Protein AF-A0A6P8WRT2-F1 (afdb_monomer)

Nearest PDB structures (foldseek):
  2ret-assembly1_C  TM=2.874E-01  e=1.343E+00  Vibrio vulnificus
  7b0y-assembly1_b  TM=2.020E-01  e=3.725E+00  Homo sapiens
  6ywy-assembly1_33  TM=1.943E-01  e=2.887E+00  Neurospora crassa
  7wah-assembly1_A  TM=2.997E-01  e=4.232E+00  Desulfonema ishimotonii

Structure (mmCIF, N/CA/C/O backbone):
data_AF-A0A6P8WRT2-F1
#
_entry.id   AF-A0A6P8WRT2-F1
#
loop_
_atom_site.group_PDB
_atom_site.id
_atom_site.type_symbol
_atom_site.label_atom_id
_atom_site.label_alt_id
_atom_site.label_comp_id
_atom_site.label_asym_id
_atom_site.label_entity_id
_atom_site.label_seq_id
_atom_site.pdbx_PDB_ins_code
_atom_site.Cartn_x
_atom_site.Cartn_y
_atom_site.Cartn_z
_atom_site.occupancy
_atom_site.B_iso_or_equiv
_atom_site.auth_seq_id
_atom_site.auth_comp_id
_atom_site.auth_asym_id
_atom_site.auth_atom_id
_atom_site.pdbx_PDB_model_num
ATOM 1 N N . MET A 1 1 ? 38.119 47.324 -75.111 1.00 36.06 1 MET A N 1
ATOM 2 C CA . MET A 1 1 ? 38.612 45.936 -75.145 1.00 36.06 1 MET A CA 1
ATOM 3 C C . MET A 1 1 ? 38.510 45.395 -73.741 1.00 36.06 1 MET A C 1
ATOM 5 O O . MET A 1 1 ? 39.110 45.952 -72.832 1.00 36.06 1 MET A O 1
ATOM 9 N N . ASP A 1 2 ? 37.642 44.405 -73.616 1.00 37.16 2 ASP A N 1
ATOM 10 C CA . ASP A 1 2 ? 37.117 43.818 -72.392 1.00 37.16 2 ASP A CA 1
ATOM 11 C C . ASP A 1 2 ? 38.132 42.995 -71.602 1.00 37.16 2 ASP A C 1
ATOM 13 O O . ASP A 1 2 ? 39.086 42.469 -72.183 1.00 37.16 2 ASP A O 1
ATOM 17 N N . LYS A 1 3 ? 37.817 42.840 -70.306 1.00 33.72 3 LYS A N 1
ATOM 18 C CA . LYS A 1 3 ? 38.041 41.701 -69.382 1.00 33.72 3 LYS A CA 1
ATOM 19 C C . LYS A 1 3 ? 38.304 42.266 -67.979 1.00 33.72 3 LYS A C 1
ATOM 21 O O . LYS A 1 3 ? 39.087 43.190 -67.839 1.00 33.72 3 LYS A O 1
ATOM 26 N N . LEU A 1 4 ? 37.736 41.779 -66.885 1.00 35.16 4 LEU A N 1
ATOM 27 C CA . LEU A 1 4 ? 36.897 40.620 -66.617 1.00 35.16 4 LEU A CA 1
ATOM 28 C C . LEU A 1 4 ? 36.212 40.944 -65.279 1.00 35.16 4 LEU A C 1
ATOM 30 O O . LEU A 1 4 ? 36.883 41.325 -64.320 1.00 35.16 4 LEU A O 1
ATOM 34 N N . THR A 1 5 ? 34.893 40.833 -65.223 1.00 40.50 5 THR A N 1
ATOM 35 C CA . THR A 1 5 ? 34.129 40.777 -63.979 1.00 40.50 5 THR A CA 1
ATOM 36 C C . THR A 1 5 ? 34.440 39.457 -63.281 1.00 40.50 5 THR A C 1
ATOM 38 O O . THR A 1 5 ? 34.250 38.393 -63.867 1.00 40.50 5 THR A O 1
ATOM 41 N N . THR A 1 6 ? 34.866 39.524 -62.023 1.00 37.62 6 THR A N 1
ATOM 42 C CA . THR A 1 6 ? 34.779 38.389 -61.103 1.00 37.62 6 THR A CA 1
ATOM 43 C C . THR A 1 6 ? 33.997 38.863 -59.889 1.00 37.62 6 THR A C 1
ATOM 45 O O . THR A 1 6 ? 34.521 39.551 -59.018 1.00 37.62 6 THR A O 1
ATOM 48 N N . GLU A 1 7 ? 32.706 38.545 -59.900 1.00 39.41 7 GLU A N 1
ATOM 49 C CA . GLU A 1 7 ? 31.829 38.610 -58.740 1.00 39.41 7 GLU A CA 1
ATOM 50 C C . GLU A 1 7 ? 32.291 37.554 -57.734 1.00 39.41 7 GLU A C 1
ATOM 52 O O . GLU A 1 7 ? 32.137 36.354 -57.966 1.00 39.41 7 GLU A O 1
ATOM 57 N N . ASP A 1 8 ? 32.858 37.991 -56.614 1.00 38.28 8 ASP A N 1
ATOM 58 C CA . ASP A 1 8 ? 33.021 37.131 -55.448 1.00 38.28 8 ASP A CA 1
ATOM 59 C C . ASP A 1 8 ? 31.712 37.172 -54.650 1.00 38.28 8 ASP A C 1
ATOM 61 O O . ASP A 1 8 ? 31.523 37.964 -53.723 1.00 38.28 8 ASP A O 1
ATOM 65 N N . ASN A 1 9 ? 30.745 36.363 -55.089 1.00 37.81 9 ASN A N 1
ATOM 66 C CA . ASN A 1 9 ? 29.505 36.124 -54.362 1.00 37.81 9 ASN A CA 1
ATOM 67 C C . ASN A 1 9 ? 29.824 35.310 -53.104 1.00 37.81 9 ASN A C 1
ATOM 69 O O . ASN A 1 9 ? 29.602 34.101 -53.040 1.00 37.81 9 ASN A O 1
ATOM 73 N N . THR A 1 10 ? 30.307 35.995 -52.067 1.00 36.53 10 THR A N 1
ATOM 74 C CA . THR A 1 10 ? 30.283 35.475 -50.701 1.00 36.53 10 THR A CA 1
ATOM 75 C C . THR A 1 10 ? 28.821 35.396 -50.262 1.00 36.53 10 THR A C 1
ATOM 77 O O . THR A 1 10 ? 28.264 36.312 -49.656 1.00 36.53 10 THR A O 1
ATOM 80 N N . THR A 1 11 ? 28.160 34.288 -50.590 1.00 38.31 11 THR A N 1
ATOM 81 C CA . THR A 1 11 ? 26.862 33.926 -50.027 1.00 38.31 11 THR A CA 1
ATOM 82 C C . THR A 1 11 ? 27.049 33.614 -48.549 1.00 38.31 11 THR A C 1
ATOM 84 O O . THR A 1 11 ? 27.242 32.464 -48.152 1.00 38.31 11 THR A O 1
ATOM 87 N N . VAL A 1 12 ? 26.976 34.647 -47.711 1.00 41.09 12 VAL A N 1
ATOM 88 C CA . VAL A 1 12 ? 26.692 34.485 -46.286 1.00 41.09 12 VAL A CA 1
ATOM 89 C C . VAL A 1 12 ? 25.264 33.957 -46.205 1.00 41.09 12 VAL A C 1
ATOM 91 O O . VAL A 1 12 ? 24.295 34.715 -46.253 1.00 41.09 12 VAL A O 1
ATOM 94 N N . SER A 1 13 ? 25.131 32.632 -46.164 1.00 42.53 13 SER A N 1
ATOM 95 C CA . SER A 1 13 ? 23.865 31.966 -45.885 1.00 42.53 13 SER A CA 1
ATOM 96 C C . SER A 1 13 ? 23.386 32.451 -44.520 1.00 42.53 13 SER A C 1
ATOM 98 O O . SER A 1 13 ? 23.907 32.049 -43.479 1.00 42.53 13 SER A O 1
ATOM 100 N N . LYS A 1 14 ? 22.440 33.397 -44.526 1.00 42.88 14 LYS A N 1
ATOM 101 C CA . LYS A 1 14 ? 21.737 33.840 -43.326 1.00 42.88 14 LYS A CA 1
ATOM 102 C C . LYS A 1 14 ? 21.025 32.618 -42.766 1.00 42.88 14 LYS A C 1
ATOM 104 O O . LYS A 1 14 ? 19.997 32.200 -43.295 1.00 42.88 14 LYS A O 1
ATOM 109 N N . ILE A 1 15 ? 21.586 32.043 -41.707 1.00 51.09 15 ILE A N 1
ATOM 110 C CA . ILE A 1 15 ? 20.928 31.007 -40.920 1.00 51.09 15 ILE A CA 1
ATOM 111 C C . ILE A 1 15 ? 19.644 31.637 -40.381 1.00 51.09 15 ILE A C 1
ATOM 113 O O . ILE A 1 15 ? 19.662 32.463 -39.469 1.00 51.09 15 ILE A O 1
ATOM 117 N N . LYS A 1 16 ? 18.523 31.286 -41.009 1.00 42.78 16 LYS A N 1
ATOM 118 C CA . LYS A 1 16 ? 17.186 31.673 -40.582 1.00 42.78 16 LYS A CA 1
ATOM 119 C C . LYS A 1 16 ? 16.836 30.782 -39.395 1.00 42.78 16 LYS A C 1
ATOM 121 O O . LYS A 1 16 ? 16.270 29.705 -39.556 1.00 42.78 16 LYS A O 1
ATOM 126 N N . VAL A 1 17 ? 17.275 31.189 -38.209 1.00 49.53 17 VAL A N 1
ATOM 127 C CA . VAL A 1 17 ? 16.868 30.549 -36.959 1.00 49.53 17 VAL A CA 1
ATOM 128 C C . VAL A 1 17 ? 15.381 30.857 -36.786 1.00 49.53 17 VAL A C 1
ATOM 130 O O . VAL A 1 17 ? 14.997 32.022 -36.706 1.00 49.53 17 VAL A O 1
ATOM 133 N N . LEU A 1 18 ? 14.536 29.826 -36.810 1.00 43.81 18 LEU A N 1
ATOM 134 C CA . LEU A 1 18 ? 13.115 29.937 -36.485 1.00 43.81 18 LEU A CA 1
ATOM 135 C C . LEU A 1 18 ? 12.994 30.238 -34.987 1.00 43.81 18 LEU A C 1
ATOM 137 O O . LEU A 1 18 ? 12.915 29.329 -34.165 1.00 43.81 18 LEU A O 1
ATOM 141 N N . ALA A 1 19 ? 13.033 31.518 -34.629 1.00 51.75 19 ALA A N 1
ATOM 142 C CA . ALA A 1 19 ? 12.519 31.971 -33.349 1.00 51.75 19 ALA A CA 1
ATOM 143 C C . ALA A 1 19 ? 10.988 31.886 -33.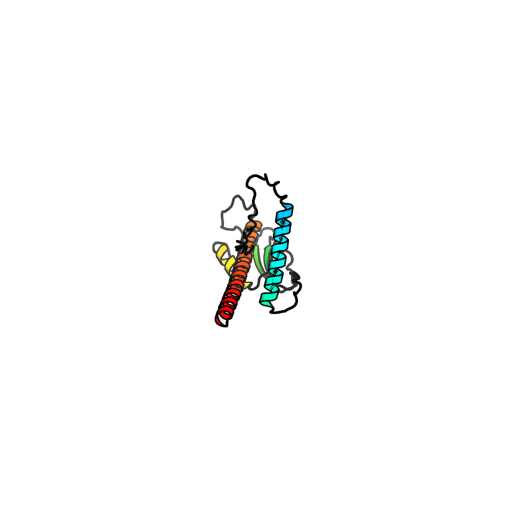426 1.00 51.75 19 ALA A C 1
ATOM 145 O O . ALA A 1 19 ? 10.370 32.587 -34.224 1.00 51.75 19 ALA A O 1
ATOM 146 N N . ILE A 1 20 ? 10.391 30.972 -32.662 1.00 46.19 20 ILE A N 1
ATOM 147 C CA . ILE A 1 20 ? 8.939 30.899 -32.482 1.00 46.19 20 ILE A CA 1
ATOM 148 C C . ILE A 1 20 ? 8.612 31.672 -31.207 1.00 46.19 20 ILE A C 1
ATOM 150 O O . ILE A 1 20 ? 9.063 31.286 -30.128 1.00 46.19 20 ILE A O 1
ATOM 154 N N . GLY A 1 21 ? 7.843 32.748 -31.357 1.00 39.41 21 GLY A N 1
ATOM 155 C CA . GLY A 1 21 ? 7.276 33.535 -30.265 1.00 39.41 21 GLY A CA 1
ATOM 156 C C . GLY A 1 21 ? 7.245 35.021 -30.605 1.00 39.41 21 GLY A C 1
ATOM 157 O O . GLY A 1 21 ? 8.203 35.727 -30.299 1.00 39.41 21 GLY A O 1
ATOM 158 N N . ASP A 1 22 ? 6.163 35.480 -31.237 1.00 44.53 22 ASP A N 1
ATOM 159 C CA . ASP A 1 22 ? 5.818 36.907 -31.235 1.00 44.53 22 ASP A CA 1
ATOM 160 C C . ASP A 1 22 ? 5.359 37.301 -29.814 1.00 44.53 22 ASP A C 1
ATOM 162 O O . ASP A 1 22 ? 4.679 36.494 -29.172 1.00 44.53 22 ASP A O 1
ATOM 166 N N . PRO A 1 23 ? 5.716 38.485 -29.274 1.00 50.06 23 PRO A N 1
ATOM 167 C CA . PRO A 1 23 ? 5.452 38.804 -27.869 1.00 50.06 23 PRO A CA 1
ATOM 168 C C . PRO A 1 23 ? 4.016 39.220 -27.529 1.00 50.06 23 PRO A C 1
ATOM 170 O O . PRO A 1 23 ? 3.757 39.436 -26.353 1.00 50.06 23 PRO A O 1
ATOM 173 N N . ASP A 1 24 ? 3.101 39.338 -28.495 1.00 50.44 24 ASP A N 1
ATOM 174 C CA . ASP A 1 24 ? 1.795 39.979 -28.269 1.00 50.44 24 ASP A CA 1
ATOM 175 C C . ASP A 1 24 ? 0.621 39.236 -28.933 1.00 50.44 24 ASP A C 1
ATOM 177 O O . ASP A 1 24 ? -0.281 39.844 -29.510 1.00 50.44 24 ASP A O 1
ATOM 181 N N . GLU A 1 25 ? 0.596 37.906 -28.839 1.00 46.84 25 GLU A N 1
ATOM 182 C CA . GLU A 1 25 ? -0.658 37.168 -29.011 1.00 46.84 25 GLU A CA 1
ATOM 183 C C . GLU A 1 25 ? -1.210 36.801 -27.632 1.00 46.84 25 GLU A C 1
ATOM 185 O O . GLU A 1 25 ? -0.651 35.959 -26.925 1.00 46.84 25 GLU A O 1
ATOM 190 N N . ASP A 1 26 ? -2.322 37.437 -27.251 1.00 56.00 26 ASP A N 1
ATOM 191 C CA . ASP A 1 26 ? -3.204 36.951 -26.190 1.00 56.00 26 ASP A CA 1
ATOM 192 C C . ASP A 1 26 ? -3.640 35.527 -26.558 1.00 56.00 26 ASP A C 1
ATOM 194 O O . ASP A 1 26 ? -4.621 35.310 -27.276 1.00 56.00 26 ASP A O 1
ATOM 198 N N . LEU A 1 27 ? -2.866 34.540 -26.100 1.00 50.53 27 LEU A N 1
ATOM 199 C CA . LEU A 1 27 ? -3.163 33.136 -26.325 1.00 50.53 27 LEU A CA 1
ATOM 200 C C . LEU A 1 27 ? -4.558 32.860 -25.748 1.00 50.53 27 LEU A C 1
ATOM 202 O O . LEU A 1 27 ? -4.775 33.085 -24.548 1.00 50.53 27 LEU A O 1
ATOM 206 N N . PRO A 1 28 ? -5.516 32.360 -26.551 1.00 53.62 28 PRO A N 1
ATOM 207 C CA . PRO A 1 28 ? -6.776 31.904 -25.997 1.00 53.62 28 PRO A CA 1
ATOM 208 C C . PRO A 1 28 ? -6.437 30.845 -24.951 1.00 53.62 28 PRO A C 1
ATOM 210 O O . PRO A 1 28 ? -5.706 29.902 -25.253 1.00 53.62 28 PRO A O 1
ATOM 213 N N . LYS A 1 29 ? -6.914 31.035 -23.710 1.00 59.84 29 LYS A N 1
ATOM 214 C CA . LYS A 1 29 ? -6.736 30.065 -22.620 1.00 59.84 29 LYS A CA 1
ATOM 215 C C . LYS A 1 29 ? -7.021 28.678 -23.181 1.00 59.84 29 LYS A C 1
ATOM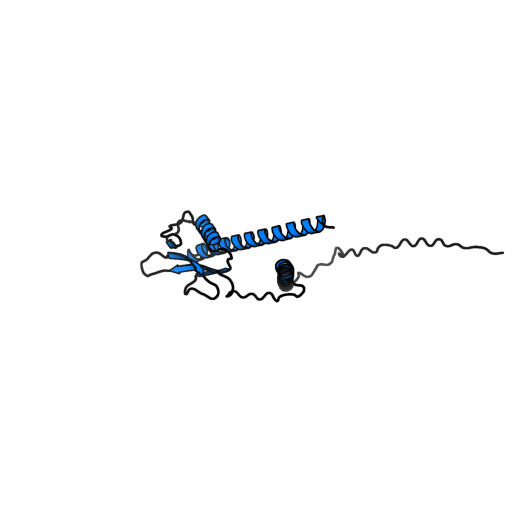 217 O O . LYS A 1 29 ? -8.166 28.403 -23.544 1.00 59.84 29 LYS A O 1
ATOM 222 N N . GLU A 1 30 ? -5.982 27.849 -23.284 1.00 55.75 30 GLU A N 1
ATOM 223 C CA . GLU A 1 30 ? -6.139 26.478 -23.750 1.00 55.75 30 GLU A CA 1
ATOM 224 C C . GLU A 1 30 ? -7.268 25.836 -22.937 1.00 55.75 30 GLU A C 1
ATOM 226 O O . GLU A 1 30 ? -7.236 25.902 -21.700 1.00 55.75 30 GLU A O 1
ATOM 231 N N . PRO A 1 31 ? -8.292 25.264 -23.592 1.00 54.62 31 PRO A N 1
ATOM 232 C CA . PRO A 1 31 ? -9.337 24.572 -22.865 1.00 54.62 31 PRO A CA 1
ATOM 233 C C . PRO A 1 31 ? -8.662 23.468 -22.055 1.00 54.62 31 PRO A C 1
ATOM 235 O O . PRO A 1 31 ? -7.839 22.733 -22.594 1.00 54.62 31 PRO A O 1
ATOM 238 N N . GLU A 1 32 ? -8.992 23.336 -20.768 1.00 58.03 32 GLU A N 1
ATOM 239 C CA . GLU A 1 32 ? -8.368 22.347 -19.873 1.00 58.03 32 GLU A CA 1
ATOM 240 C C . GLU A 1 32 ? -8.331 20.937 -20.495 1.00 58.03 32 GLU A C 1
ATOM 242 O O . GLU A 1 32 ? -7.395 20.168 -20.278 1.00 58.03 32 GLU A O 1
ATOM 247 N N . THR A 1 33 ? -9.301 20.635 -21.360 1.00 57.91 33 THR A N 1
ATOM 248 C CA . THR A 1 33 ? -9.399 19.444 -22.204 1.00 57.91 33 THR A CA 1
ATOM 249 C C . THR A 1 33 ? -8.164 19.168 -23.081 1.00 57.91 33 THR A C 1
ATOM 251 O O . THR A 1 33 ? -7.789 18.003 -23.211 1.00 57.91 33 THR A O 1
ATOM 254 N N . SER A 1 34 ? -7.497 20.178 -23.662 1.00 61.72 34 SER A N 1
ATOM 255 C CA . SER A 1 34 ? -6.283 19.980 -24.484 1.00 61.72 34 SER A CA 1
ATOM 256 C C . SER A 1 34 ? -5.099 19.519 -23.633 1.00 61.72 34 SER A C 1
ATOM 258 O O . SER A 1 34 ? -4.360 18.611 -24.020 1.00 61.72 34 SER A O 1
ATOM 260 N N . LYS A 1 35 ? -4.980 20.064 -22.419 1.00 59.59 35 LYS A N 1
ATOM 261 C CA . LYS A 1 35 ? -3.937 19.713 -21.453 1.00 59.59 35 LYS A CA 1
ATOM 262 C C . LYS A 1 35 ? -4.085 18.279 -20.946 1.00 59.59 35 LYS A C 1
ATOM 264 O O . LYS A 1 35 ? -3.086 17.567 -20.843 1.00 59.59 35 LYS A O 1
ATOM 269 N N . TYR A 1 36 ? -5.314 17.832 -20.677 1.00 60.22 36 TYR A N 1
ATOM 270 C CA . TYR A 1 36 ? -5.587 16.441 -20.291 1.00 60.22 36 TYR A CA 1
ATOM 271 C C . TYR A 1 36 ? -5.232 15.452 -21.406 1.00 60.22 36 TYR A C 1
ATOM 273 O O . TYR A 1 36 ? -4.572 14.447 -21.144 1.00 60.22 36 TYR A O 1
ATOM 281 N N . LEU A 1 37 ? -5.613 15.748 -22.652 1.00 60.22 37 LEU A N 1
ATOM 282 C CA . LEU A 1 37 ? -5.283 14.903 -23.805 1.00 60.22 37 LEU A CA 1
ATOM 283 C C . LEU A 1 37 ? -3.769 14.828 -24.039 1.00 60.22 37 LEU A C 1
ATOM 285 O O . LEU A 1 37 ? -3.230 13.746 -24.263 1.00 60.22 37 LEU A O 1
ATOM 289 N N . TYR A 1 38 ? -3.064 15.952 -23.908 1.00 65.69 38 TYR A N 1
ATOM 290 C CA . TYR A 1 38 ? -1.605 15.990 -23.991 1.00 65.69 38 TYR A CA 1
ATOM 291 C C . TYR A 1 38 ? -0.937 15.133 -22.904 1.00 65.69 38 TYR A C 1
ATOM 293 O O . TYR A 1 38 ? -0.033 14.352 -23.197 1.00 65.69 38 TYR A O 1
ATOM 301 N N . GLN A 1 39 ? -1.405 15.223 -21.655 1.00 65.50 39 GLN A N 1
ATOM 302 C CA . GLN A 1 39 ? -0.885 14.411 -20.550 1.00 65.50 39 GLN A CA 1
ATOM 303 C C . GLN A 1 39 ? -1.122 12.911 -20.759 1.00 65.50 39 GLN A C 1
ATOM 305 O O . GLN A 1 39 ? -0.222 12.114 -20.485 1.00 65.50 39 GLN A O 1
ATOM 310 N N . GLN A 1 40 ? -2.295 12.521 -21.265 1.00 65.94 40 GLN A N 1
ATOM 311 C CA . GLN A 1 40 ? -2.595 11.123 -21.583 1.00 65.94 40 GLN A CA 1
ATOM 312 C C . GLN A 1 40 ? -1.697 10.590 -22.704 1.00 65.94 40 GLN A C 1
ATOM 314 O O . GLN A 1 40 ? -1.117 9.512 -22.560 1.00 65.94 40 GLN A O 1
ATOM 319 N N . ASN A 1 41 ? -1.511 11.364 -23.775 1.00 67.19 41 ASN A N 1
ATOM 320 C CA . ASN A 1 41 ? -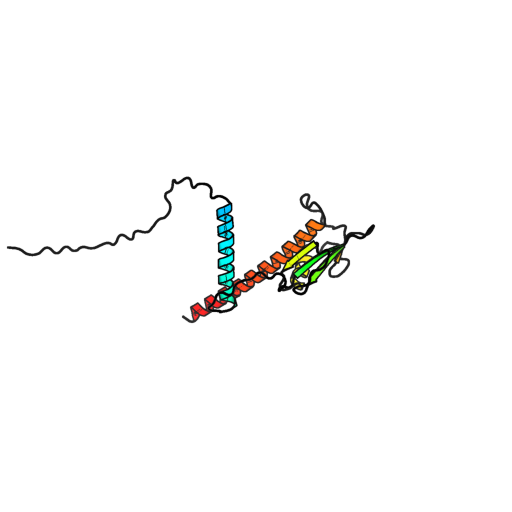0.627 10.991 -24.881 1.00 67.19 41 ASN A CA 1
ATOM 321 C C . ASN A 1 41 ? 0.828 10.844 -24.411 1.00 67.19 41 ASN A C 1
ATOM 323 O O . ASN A 1 41 ? 1.478 9.844 -24.710 1.00 67.19 41 ASN A O 1
ATOM 327 N N . LEU A 1 42 ? 1.311 11.775 -23.583 1.00 72.81 42 LEU A N 1
ATOM 328 C CA . LEU A 1 42 ? 2.658 11.721 -23.017 1.00 72.81 42 LEU A CA 1
ATOM 329 C C . LEU A 1 42 ? 2.858 10.489 -22.123 1.00 72.81 42 LEU A C 1
ATOM 331 O O . LEU A 1 42 ? 3.909 9.849 -22.177 1.00 72.81 42 LEU A O 1
ATOM 335 N N . GLN A 1 43 ? 1.854 10.114 -21.324 1.00 72.81 43 GLN A N 1
ATOM 336 C CA . GLN A 1 43 ? 1.907 8.886 -20.528 1.00 72.81 43 GLN A CA 1
ATOM 337 C C . GLN A 1 43 ? 1.921 7.624 -21.397 1.00 72.81 43 GLN A C 1
ATOM 339 O O . GLN A 1 43 ? 2.674 6.695 -21.099 1.00 72.81 43 GLN A O 1
ATOM 344 N N . ALA A 1 44 ? 1.119 7.577 -22.462 1.00 71.31 44 ALA A N 1
ATOM 345 C CA . ALA A 1 44 ? 1.077 6.444 -23.381 1.00 71.31 44 ALA A CA 1
ATOM 346 C C . ALA A 1 44 ? 2.418 6.258 -24.112 1.00 71.31 44 ALA A C 1
ATOM 348 O O . ALA A 1 44 ?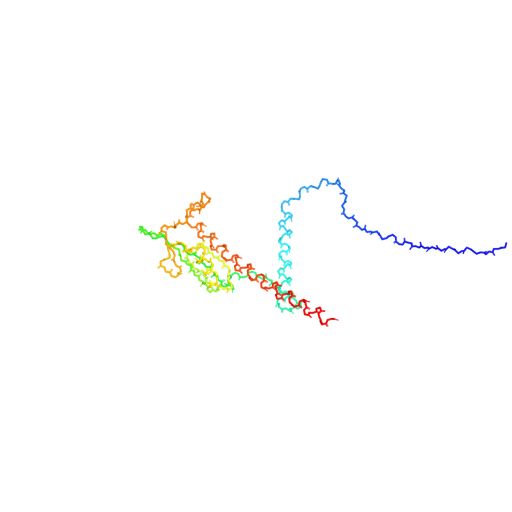 2.977 5.156 -24.112 1.00 71.31 44 ALA A O 1
ATOM 349 N N . ASP A 1 45 ? 2.983 7.343 -24.646 1.00 74.88 45 ASP A N 1
ATOM 350 C CA . ASP A 1 45 ? 4.287 7.335 -25.312 1.00 74.88 45 ASP A CA 1
ATOM 351 C C . ASP A 1 45 ? 5.408 6.942 -24.349 1.00 74.88 45 ASP A C 1
ATOM 353 O O . ASP A 1 45 ? 6.264 6.117 -24.684 1.00 74.88 45 ASP A O 1
ATOM 357 N N . PHE A 1 46 ? 5.371 7.460 -23.117 1.00 76.38 46 PHE A N 1
ATOM 358 C CA . PHE A 1 46 ? 6.318 7.083 -22.075 1.00 76.38 46 PHE A CA 1
ATOM 359 C C . PHE A 1 46 ? 6.245 5.589 -21.745 1.00 76.38 46 PHE A C 1
ATOM 361 O O . PHE A 1 46 ? 7.277 4.921 -21.701 1.00 76.38 46 PHE A O 1
ATOM 368 N N . ARG A 1 47 ? 5.044 5.034 -21.543 1.00 75.38 47 ARG A N 1
ATOM 369 C CA . ARG A 1 47 ? 4.852 3.603 -21.245 1.00 75.38 47 ARG A CA 1
ATOM 370 C C . ARG A 1 47 ? 5.354 2.720 -22.374 1.00 75.38 47 ARG A C 1
ATOM 372 O O . ARG A 1 47 ? 6.041 1.735 -22.118 1.00 75.38 47 ARG A O 1
ATOM 379 N N . LYS A 1 48 ? 5.060 3.096 -23.618 1.00 75.25 48 LYS A N 1
ATOM 380 C CA . LYS A 1 48 ? 5.545 2.397 -24.807 1.00 75.25 48 LYS A CA 1
ATOM 381 C C . LYS A 1 48 ? 7.072 2.429 -24.872 1.00 75.25 48 LYS A C 1
ATOM 383 O O . LYS A 1 48 ? 7.699 1.386 -25.047 1.00 75.25 48 LYS A O 1
ATOM 388 N N . HIS A 1 49 ? 7.676 3.600 -24.664 1.00 76.38 49 HIS A N 1
ATOM 389 C CA . HIS A 1 49 ? 9.129 3.757 -24.611 1.00 76.38 49 HIS A CA 1
ATOM 390 C C . HIS A 1 49 ? 9.764 2.914 -23.499 1.00 76.38 49 HIS A C 1
ATOM 392 O O . HIS A 1 49 ? 10.744 2.209 -23.732 1.00 76.38 49 HIS A O 1
ATOM 398 N N . LEU A 1 50 ? 9.172 2.927 -22.306 1.00 75.56 50 LEU A N 1
ATOM 399 C CA . LEU A 1 50 ? 9.626 2.125 -21.179 1.00 75.56 50 LEU A CA 1
ATOM 400 C C . LEU A 1 50 ? 9.522 0.622 -21.471 1.00 75.56 50 LEU A C 1
ATOM 402 O O . LEU A 1 50 ? 10.449 -0.119 -21.157 1.00 75.56 50 LEU A O 1
ATOM 406 N N . GLY A 1 51 ? 8.444 0.179 -22.122 1.00 76.38 51 GLY A N 1
ATOM 407 C CA . GLY A 1 51 ? 8.279 -1.204 -22.571 1.00 76.38 51 GLY A CA 1
ATOM 408 C C . GLY A 1 51 ? 9.406 -1.651 -23.504 1.00 76.38 51 GLY A C 1
ATOM 409 O O . GLY A 1 51 ? 10.002 -2.702 -23.278 1.00 76.38 51 GLY A O 1
ATOM 410 N N . TYR A 1 52 ? 9.771 -0.823 -24.490 1.00 74.75 52 TYR A N 1
ATOM 411 C CA . TYR A 1 52 ? 10.919 -1.096 -25.363 1.00 74.75 52 TYR A CA 1
ATOM 412 C C . TYR A 1 52 ? 12.230 -1.224 -24.585 1.00 74.75 52 TYR A C 1
ATOM 414 O O . TYR A 1 52 ? 13.013 -2.140 -24.838 1.00 74.75 52 TYR A O 1
ATOM 422 N N . LEU A 1 53 ? 12.469 -0.314 -23.636 1.00 73.56 53 LEU A N 1
ATOM 423 C CA . LEU A 1 53 ? 13.687 -0.317 -22.828 1.00 73.56 53 LEU A CA 1
ATOM 424 C C . LEU A 1 53 ? 13.792 -1.560 -21.939 1.00 73.56 53 LEU A C 1
ATOM 426 O O . LEU A 1 53 ? 14.872 -2.132 -21.826 1.00 73.56 53 LEU A O 1
ATOM 430 N N . LEU A 1 54 ? 12.691 -1.967 -21.306 1.00 73.00 54 LEU A N 1
ATOM 431 C CA . LEU A 1 54 ? 12.680 -3.083 -20.359 1.00 73.00 54 LEU A CA 1
ATOM 432 C C . LEU A 1 54 ? 12.735 -4.449 -21.047 1.00 73.00 54 LEU A C 1
ATOM 434 O O . LEU A 1 54 ? 13.344 -5.371 -20.513 1.00 73.00 54 LEU A O 1
ATOM 438 N N . LEU A 1 55 ? 12.095 -4.591 -22.209 1.00 76.69 55 LEU A N 1
ATOM 439 C CA . LEU A 1 55 ? 11.929 -5.886 -22.876 1.00 76.69 55 LEU A CA 1
ATOM 440 C C . LEU A 1 55 ? 12.948 -6.110 -24.001 1.00 76.69 55 LEU A C 1
ATOM 442 O O . LEU A 1 55 ? 13.089 -7.231 -24.483 1.00 76.69 55 LEU A O 1
ATOM 446 N N . GLY A 1 56 ? 13.662 -5.063 -24.433 1.00 70.31 56 GLY A N 1
ATOM 447 C CA . GLY A 1 56 ? 14.665 -5.147 -25.500 1.00 70.31 56 GLY A CA 1
ATOM 448 C C . GLY A 1 56 ? 14.086 -5.556 -26.860 1.00 70.31 56 GLY A C 1
ATOM 449 O O . GLY A 1 56 ? 14.830 -5.950 -27.760 1.00 70.31 56 GLY A O 1
ATOM 450 N N . THR A 1 57 ? 12.762 -5.499 -27.023 1.00 71.25 57 THR A N 1
ATOM 451 C CA . THR A 1 57 ? 12.074 -5.920 -28.243 1.00 71.25 57 THR A CA 1
ATOM 452 C C . THR A 1 57 ? 12.132 -4.832 -29.310 1.00 71.25 57 THR A C 1
ATOM 454 O O . THR A 1 57 ? 12.084 -3.640 -29.022 1.00 71.25 57 THR A O 1
ATOM 457 N N . ARG A 1 58 ? 12.209 -5.238 -30.584 1.00 67.88 58 ARG A N 1
ATOM 458 C CA . ARG A 1 58 ? 12.131 -4.304 -31.725 1.00 67.88 58 ARG A CA 1
ATOM 459 C C . ARG A 1 58 ? 10.697 -3.859 -32.022 1.00 67.88 58 ARG A C 1
ATOM 461 O O . ARG A 1 58 ? 10.491 -2.793 -32.593 1.00 67.88 58 ARG A O 1
ATOM 468 N N . SER A 1 59 ? 9.712 -4.669 -31.642 1.00 68.44 59 SER A N 1
ATOM 469 C CA . SER A 1 59 ? 8.287 -4.400 -31.830 1.00 68.44 59 SER A CA 1
ATOM 470 C C . SER A 1 59 ? 7.661 -3.836 -30.550 1.00 68.44 59 SER A C 1
ATOM 472 O O . SER A 1 59 ? 7.995 -4.315 -29.459 1.00 68.44 59 SER A O 1
ATOM 474 N N . PRO A 1 60 ? 6.768 -2.833 -30.662 1.00 61.72 60 PRO A N 1
ATOM 475 C CA . PRO A 1 60 ? 6.025 -2.343 -29.512 1.00 61.72 60 PRO A CA 1
ATOM 476 C C . PRO A 1 60 ? 5.174 -3.476 -28.966 1.00 61.72 60 PRO A C 1
ATOM 478 O O . PRO A 1 60 ? 4.388 -4.068 -29.702 1.00 61.72 60 PRO A O 1
ATOM 481 N N . ILE A 1 61 ? 5.345 -3.770 -27.685 1.00 67.00 61 ILE A N 1
ATOM 482 C CA . ILE A 1 61 ? 4.387 -4.594 -26.964 1.00 67.00 61 ILE A CA 1
ATOM 483 C C . ILE A 1 61 ? 3.264 -3.663 -26.541 1.00 67.00 61 ILE A C 1
ATOM 485 O O . ILE A 1 61 ? 3.508 -2.578 -26.006 1.00 67.00 61 ILE A O 1
ATOM 489 N N . GLU A 1 62 ? 2.039 -4.068 -26.842 1.00 71.06 62 GLU A N 1
ATOM 490 C CA . GLU A 1 62 ? 0.864 -3.382 -26.341 1.00 71.06 62 GLU A CA 1
ATOM 491 C C . GLU A 1 62 ? 0.870 -3.478 -24.813 1.00 71.06 62 GLU A C 1
ATOM 493 O O . GLU A 1 62 ? 0.834 -4.567 -24.237 1.00 71.06 62 GLU A O 1
ATOM 498 N N . VAL A 1 63 ? 0.997 -2.329 -24.148 1.00 69.31 63 VAL A N 1
ATOM 499 C CA . VAL A 1 63 ? 0.951 -2.258 -22.688 1.00 69.31 63 VAL A CA 1
ATOM 500 C C . VAL A 1 63 ? -0.516 -2.307 -22.285 1.00 69.31 63 VAL A C 1
ATOM 502 O O . VAL A 1 63 ? -1.180 -1.276 -22.204 1.00 69.31 63 VAL A O 1
ATOM 505 N N . VAL A 1 64 ? -1.025 -3.516 -22.067 1.00 73.00 64 VAL A N 1
ATOM 506 C CA . VAL A 1 64 ? -2.376 -3.729 -21.546 1.00 73.00 64 VAL A CA 1
ATOM 507 C C . VAL A 1 64 ? -2.334 -3.618 -20.025 1.00 73.00 64 VAL A C 1
ATOM 509 O O . VAL A 1 64 ? -1.617 -4.365 -19.356 1.00 73.00 64 VAL A O 1
ATOM 512 N N . GLU A 1 65 ? -3.099 -2.681 -19.465 1.00 72.06 65 GLU A N 1
ATOM 513 C CA . GLU A 1 65 ? -3.325 -2.630 -18.021 1.00 72.06 65 GLU A CA 1
ATOM 514 C C . GLU A 1 65 ? -4.245 -3.778 -17.602 1.00 72.06 65 GLU A C 1
ATOM 516 O O . GLU A 1 65 ? -5.468 -3.642 -17.593 1.00 72.06 65 GLU A O 1
ATOM 521 N N . ASP A 1 66 ? -3.658 -4.914 -17.230 1.00 80.00 66 ASP A N 1
ATOM 522 C CA . ASP A 1 66 ? -4.405 -5.987 -16.584 1.00 80.00 66 ASP A CA 1
ATOM 523 C C . ASP A 1 66 ? -4.159 -5.992 -15.074 1.00 80.00 66 ASP A C 1
ATOM 525 O O . ASP A 1 66 ? -3.249 -6.636 -14.542 1.00 80.00 66 ASP A O 1
ATOM 529 N N . TRP A 1 67 ? -5.035 -5.286 -14.365 1.00 73.62 67 TRP A N 1
ATOM 530 C CA . TRP A 1 67 ? -5.056 -5.204 -12.908 1.00 73.62 67 TRP A CA 1
ATOM 531 C C . TRP A 1 67 ? -5.248 -6.558 -12.205 1.00 73.62 67 TRP A C 1
ATOM 533 O O . TRP A 1 67 ? -4.964 -6.652 -11.007 1.00 73.62 67 TRP A O 1
ATOM 543 N N . ASN A 1 68 ? -5.692 -7.597 -12.921 1.00 79.44 68 ASN A N 1
ATOM 544 C CA . ASN A 1 68 ? -5.821 -8.959 -12.407 1.00 79.44 68 ASN A CA 1
ATOM 545 C C . ASN A 1 68 ? -4.529 -9.769 -12.532 1.00 79.44 68 ASN A C 1
ATOM 547 O O . ASN A 1 68 ? -4.442 -10.835 -11.934 1.00 79.44 68 ASN A O 1
ATOM 551 N N . THR A 1 69 ? -3.521 -9.293 -13.264 1.00 83.00 69 THR A N 1
ATOM 552 C CA . THR A 1 69 ? -2.217 -9.979 -13.387 1.00 83.00 69 THR A CA 1
ATOM 553 C C . THR A 1 69 ? -1.220 -9.565 -12.312 1.00 83.00 69 THR A C 1
ATOM 555 O O . THR A 1 69 ? -0.250 -10.278 -12.046 1.00 83.00 69 THR A O 1
ATOM 558 N N . VAL A 1 70 ? -1.487 -8.452 -11.633 1.00 84.62 70 VAL A N 1
ATOM 559 C CA . VAL A 1 70 ? -0.638 -7.927 -10.567 1.00 84.62 70 VAL A CA 1
ATOM 560 C C . VAL A 1 70 ? -1.154 -8.334 -9.195 1.00 84.62 70 VAL A C 1
ATOM 562 O O . VAL A 1 70 ? -2.351 -8.504 -8.963 1.00 84.62 70 VAL A O 1
ATOM 565 N N . ARG A 1 71 ? -0.222 -8.501 -8.258 1.00 89.62 71 ARG A N 1
ATOM 566 C CA . ARG A 1 71 ? -0.568 -8.673 -6.849 1.00 89.62 71 ARG A CA 1
ATOM 567 C C . ARG A 1 71 ? -1.032 -7.338 -6.273 1.00 89.62 71 ARG A C 1
ATOM 569 O O . ARG A 1 71 ? -0.619 -6.279 -6.754 1.00 89.62 71 ARG A O 1
ATOM 576 N N . ARG A 1 72 ? -1.876 -7.383 -5.244 1.00 91.69 72 ARG A N 1
ATOM 577 C CA . ARG A 1 72 ? -2.507 -6.176 -4.698 1.00 91.69 72 ARG A CA 1
ATOM 578 C C . ARG A 1 72 ? -2.333 -6.097 -3.193 1.00 91.69 72 ARG A C 1
ATOM 580 O O . ARG A 1 72 ? -2.401 -7.109 -2.500 1.00 91.69 72 A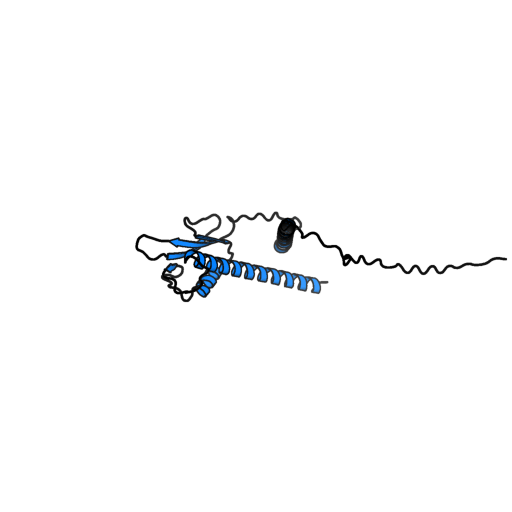RG A O 1
ATOM 587 N N . PHE A 1 73 ? -2.092 -4.892 -2.697 1.00 94.25 73 PHE A N 1
ATOM 588 C CA . PHE A 1 73 ? -2.193 -4.589 -1.277 1.00 94.25 73 PHE A CA 1
ATOM 589 C C . PHE A 1 73 ? -3.579 -4.028 -1.000 1.00 94.25 73 PHE A C 1
ATOM 591 O O . PHE A 1 73 ? -4.079 -3.191 -1.753 1.00 94.25 73 PHE A O 1
ATOM 598 N N . GLU A 1 74 ? -4.210 -4.518 0.055 1.00 94.31 74 GLU A N 1
ATOM 599 C CA . GLU A 1 74 ? -5.609 -4.262 0.351 1.00 94.31 74 GLU A CA 1
ATOM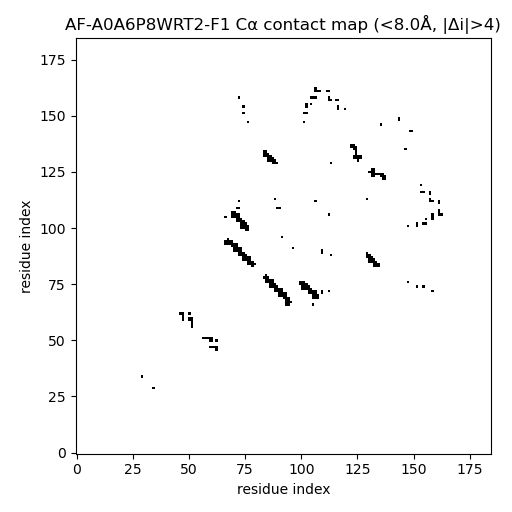 600 C C . GLU A 1 74 ? -5.795 -3.932 1.828 1.00 94.31 74 GLU A C 1
ATOM 602 O O . GLU A 1 74 ? -5.133 -4.500 2.701 1.00 94.31 74 GLU A O 1
ATOM 607 N N . ALA A 1 75 ? -6.740 -3.034 2.103 1.00 95.69 75 ALA A N 1
ATOM 608 C CA . ALA A 1 75 ? -7.235 -2.792 3.448 1.00 95.69 75 ALA A CA 1
ATOM 609 C C . ALA A 1 75 ? -8.741 -3.041 3.505 1.00 95.69 75 ALA A C 1
ATOM 611 O O . ALA A 1 75 ? -9.501 -2.601 2.640 1.00 95.69 75 ALA A O 1
ATOM 612 N N . LYS A 1 76 ? -9.182 -3.738 4.549 1.00 94.81 76 LYS A N 1
ATOM 613 C CA . LYS A 1 76 ? -10.589 -4.030 4.834 1.00 94.81 76 LYS A CA 1
ATOM 614 C C . LYS A 1 76 ? -11.006 -3.349 6.122 1.00 94.81 76 LYS A C 1
ATOM 616 O O . LYS A 1 76 ? -10.269 -3.393 7.100 1.00 94.81 76 LYS A O 1
ATOM 621 N N . SER A 1 77 ? -12.207 -2.784 6.120 1.00 91.56 77 SER A N 1
ATOM 622 C CA . SER A 1 77 ? -12.842 -2.221 7.307 1.00 91.56 77 SER A CA 1
ATOM 623 C C . SER A 1 77 ? -13.932 -3.182 7.782 1.00 91.56 77 SER A C 1
ATOM 625 O O . SER A 1 77 ? -14.815 -3.555 7.008 1.00 91.56 77 SER A O 1
ATOM 627 N N . VAL A 1 78 ? -13.860 -3.621 9.037 1.00 90.38 78 VAL A N 1
ATOM 628 C CA . VAL A 1 78 ? -14.849 -4.509 9.665 1.00 90.38 78 VAL A CA 1
ATOM 629 C C . VAL A 1 78 ? -15.454 -3.789 10.860 1.00 90.38 78 VAL A C 1
ATOM 631 O O . VAL A 1 78 ? -14.743 -3.362 11.769 1.00 90.38 78 VAL A O 1
ATOM 634 N N . LYS A 1 79 ? -16.780 -3.648 10.861 1.00 87.56 79 LYS A N 1
ATOM 635 C CA . LYS A 1 79 ? -17.540 -3.100 11.985 1.00 87.56 79 LYS A CA 1
ATOM 636 C C . LYS A 1 79 ? -18.648 -4.082 12.341 1.00 87.56 79 LYS A C 1
ATOM 638 O O . LYS A 1 79 ? -19.625 -4.194 11.611 1.00 87.56 79 LYS A O 1
ATOM 643 N N . GLU A 1 80 ? -18.461 -4.791 13.446 1.00 87.00 80 GLU A N 1
ATOM 644 C CA . GLU A 1 80 ? -19.500 -5.622 14.052 1.00 87.00 80 GLU A CA 1
ATOM 645 C C . GLU A 1 80 ? -20.305 -4.801 15.063 1.00 87.00 80 GLU A C 1
ATOM 647 O O . GLU A 1 80 ? -19.791 -3.850 15.665 1.00 87.00 80 GLU A O 1
ATOM 652 N N . ASP A 1 81 ? -21.563 -5.178 15.275 1.00 84.56 81 ASP A N 1
ATOM 653 C CA . ASP A 1 81 ? -22.422 -4.505 16.242 1.00 84.56 81 ASP A CA 1
ATOM 654 C C . ASP A 1 81 ? -21.808 -4.534 17.643 1.00 84.56 81 ASP A C 1
ATOM 656 O O . ASP A 1 81 ? -21.359 -5.569 18.138 1.00 84.56 81 ASP A O 1
ATOM 660 N N . LYS A 1 82 ? -21.803 -3.366 18.297 1.00 84.62 82 LYS A N 1
ATOM 661 C CA . LYS A 1 82 ? -21.275 -3.152 19.657 1.00 84.62 82 LYS A CA 1
ATOM 662 C C . LYS A 1 82 ? -19.777 -3.458 19.835 1.00 84.62 82 LYS A C 1
ATOM 664 O O . LYS A 1 82 ? -19.304 -3.429 20.970 1.00 84.62 82 LYS A O 1
ATOM 669 N N . LYS A 1 83 ? -19.014 -3.691 18.760 1.00 88.75 83 LYS A N 1
ATOM 670 C CA . LYS A 1 83 ? -17.550 -3.816 18.807 1.00 88.75 83 LYS A CA 1
ATOM 671 C C . LYS A 1 83 ? -16.860 -2.610 18.164 1.00 88.75 83 LYS A C 1
ATOM 673 O O . LYS A 1 83 ? -17.417 -1.988 17.255 1.00 88.75 83 LYS A O 1
ATOM 678 N N . PRO A 1 84 ? -15.637 -2.267 18.603 1.00 88.44 84 PRO A N 1
ATOM 679 C CA . PRO A 1 84 ? -14.832 -1.274 17.910 1.00 88.44 84 PRO A CA 1
ATOM 680 C C . PRO A 1 84 ? -14.541 -1.715 16.472 1.00 88.44 84 PRO A C 1
ATOM 682 O O . PRO A 1 84 ? -14.340 -2.899 16.202 1.00 88.44 84 PRO A O 1
ATOM 685 N N . ARG A 1 85 ? -14.485 -0.755 15.547 1.00 90.88 85 ARG A N 1
ATOM 686 C CA . ARG A 1 85 ? -14.124 -1.018 14.152 1.00 90.88 85 ARG A CA 1
ATOM 687 C C . ARG A 1 85 ? -12.670 -1.484 14.071 1.00 90.88 85 ARG A C 1
ATOM 689 O O . ARG A 1 85 ? -11.802 -0.935 14.756 1.00 90.88 85 ARG A O 1
ATOM 696 N N . GLN A 1 86 ? -12.422 -2.459 13.209 1.00 93.50 86 GLN A N 1
ATOM 697 C CA . GLN A 1 86 ? -11.102 -3.009 12.925 1.00 93.50 86 GLN A CA 1
ATOM 698 C C . GLN A 1 86 ? -10.727 -2.767 11.466 1.00 93.50 86 GLN A C 1
ATOM 700 O O . GLN A 1 86 ? -11.578 -2.844 10.576 1.00 93.50 86 GLN A O 1
ATOM 705 N N . TYR A 1 87 ? -9.446 -2.504 11.232 1.00 94.75 87 TYR A N 1
ATOM 706 C CA . TYR A 1 87 ? -8.873 -2.396 9.896 1.00 94.75 87 TYR A CA 1
ATOM 707 C C . TYR A 1 87 ? -7.823 -3.473 9.711 1.00 94.75 87 TYR A C 1
ATOM 709 O O . TYR A 1 87 ? -6.863 -3.520 10.476 1.00 94.75 87 TYR A O 1
ATOM 717 N N . SER A 1 88 ? -8.005 -4.320 8.704 1.00 95.50 88 SER A N 1
ATOM 718 C CA . SER A 1 88 ? -7.083 -5.408 8.380 1.00 95.50 88 SER A CA 1
ATOM 719 C C . SER A 1 88 ? -6.355 -5.119 7.077 1.00 95.50 88 SER A C 1
ATOM 721 O O . SER A 1 88 ? -6.998 -4.776 6.084 1.00 95.50 88 SER A O 1
ATOM 723 N N . PHE A 1 89 ? -5.041 -5.318 7.071 1.00 95.88 89 PHE A N 1
ATOM 724 C CA . PHE A 1 89 ? -4.168 -5.131 5.915 1.00 95.88 89 PHE A CA 1
ATOM 725 C C . PHE A 1 89 ? -3.689 -6.478 5.384 1.00 95.88 89 PHE A C 1
ATOM 727 O O . PHE A 1 89 ? -3.326 -7.363 6.158 1.00 95.88 89 PHE A O 1
ATOM 734 N N . TYR A 1 90 ? -3.696 -6.667 4.072 1.00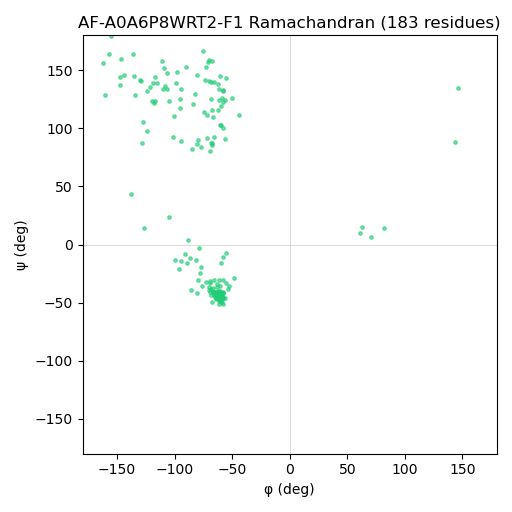 92.44 90 TYR A N 1
ATOM 735 C CA . TYR A 1 90 ? -3.302 -7.943 3.485 1.00 92.44 90 TYR A CA 1
ATOM 736 C C . TYR A 1 90 ? -2.842 -7.791 2.043 1.00 92.44 90 TYR A C 1
ATOM 738 O O . TYR A 1 90 ? -3.066 -6.784 1.374 1.00 92.44 90 TYR A O 1
ATOM 746 N N . PHE A 1 91 ? -2.169 -8.836 1.578 1.00 90.88 91 PHE A N 1
ATOM 747 C CA . PHE A 1 91 ? -1.628 -8.930 0.239 1.00 90.88 91 PHE A CA 1
ATOM 748 C C . PHE A 1 91 ? -2.299 -10.077 -0.509 1.00 90.88 91 PHE A C 1
ATOM 750 O O . PHE A 1 91 ? -2.287 -11.223 -0.050 1.00 90.88 91 PHE A O 1
ATOM 757 N N . THR A 1 92 ? -2.896 -9.777 -1.656 1.00 89.69 92 THR A N 1
ATOM 758 C CA . THR A 1 92 ? -3.663 -10.735 -2.448 1.00 89.69 92 THR A CA 1
ATOM 759 C C . THR A 1 92 ? -2.907 -11.164 -3.697 1.00 89.69 92 THR A C 1
ATOM 761 O O . THR A 1 92 ? -2.094 -10.442 -4.282 1.00 89.69 92 THR A O 1
ATOM 764 N N . LYS A 1 93 ? -3.152 -12.420 -4.085 1.00 87.19 93 LYS A N 1
ATOM 765 C CA . LYS A 1 93 ? -2.639 -12.977 -5.337 1.00 87.19 93 LYS A CA 1
ATOM 766 C C . LYS A 1 93 ? -3.370 -12.335 -6.525 1.00 87.19 93 LYS A C 1
ATOM 768 O O . LYS A 1 93 ? -4.512 -11.911 -6.353 1.00 87.19 93 LYS A O 1
ATOM 773 N N . PRO A 1 94 ? -2.758 -12.334 -7.720 1.00 87.25 94 PRO A N 1
ATOM 774 C CA . PRO A 1 94 ? -3.405 -11.818 -8.917 1.00 87.25 94 PRO A CA 1
ATOM 775 C C . PRO A 1 94 ? -4.746 -12.521 -9.165 1.00 87.25 94 PRO A C 1
ATOM 777 O O . PRO A 1 94 ? -4.891 -13.712 -8.866 1.00 87.25 94 PRO A O 1
ATOM 780 N N . GLY A 1 95 ? -5.734 -11.768 -9.645 1.00 82.25 95 GLY A N 1
ATOM 781 C CA . GLY A 1 95 ? -7.077 -12.258 -9.959 1.00 82.25 95 GLY A CA 1
ATOM 782 C C . GLY A 1 95 ? -7.926 -12.625 -8.741 1.00 82.25 95 GLY A C 1
ATOM 783 O O . GLY A 1 95 ? -9.013 -13.176 -8.900 1.00 82.25 95 GLY A O 1
ATOM 784 N N . LYS A 1 96 ? -7.454 -12.347 -7.519 1.00 83.94 96 LYS A N 1
ATOM 785 C CA . LYS A 1 96 ? -8.244 -12.511 -6.296 1.00 83.94 96 LYS A CA 1
ATOM 786 C C . LYS A 1 96 ? -8.669 -11.154 -5.760 1.00 83.94 96 LYS A C 1
ATOM 788 O O . LYS A 1 96 ? -7.847 -10.259 -5.622 1.00 83.94 96 LYS A O 1
ATOM 793 N N . TRP A 1 97 ? -9.945 -11.057 -5.405 1.00 78.31 97 TRP A N 1
ATOM 794 C CA . TRP A 1 97 ? -10.529 -9.902 -4.735 1.00 78.31 97 TRP A CA 1
ATOM 795 C C . TRP A 1 97 ? -11.085 -10.321 -3.380 1.00 78.31 97 TRP A C 1
ATOM 797 O O . TRP A 1 97 ? -11.704 -11.385 -3.273 1.00 78.31 97 TRP A O 1
ATOM 807 N N . VAL A 1 98 ? -10.888 -9.503 -2.348 1.00 82.44 98 VAL A N 1
ATOM 808 C CA . VAL A 1 98 ? -11.486 -9.755 -1.036 1.00 82.44 98 VAL A CA 1
ATOM 809 C C . VAL A 1 98 ? -12.803 -8.977 -0.898 1.00 82.44 98 VAL A C 1
ATOM 811 O O . VAL A 1 98 ? -12.859 -7.763 -1.070 1.00 82.44 98 VAL A O 1
ATOM 814 N N . PRO A 1 99 ? -13.922 -9.646 -0.573 1.00 83.81 99 PRO A N 1
ATOM 815 C CA . PRO A 1 99 ? -15.172 -8.946 -0.317 1.00 83.81 99 PRO A CA 1
ATOM 816 C C . PRO A 1 99 ? -15.063 -7.983 0.874 1.00 83.81 99 PRO A C 1
ATOM 818 O O . PRO A 1 99 ? -14.580 -8.345 1.958 1.00 83.81 99 PRO A O 1
ATOM 821 N N . GLY A 1 100 ? -15.570 -6.765 0.677 1.00 83.69 100 GLY A N 1
ATOM 822 C CA . GLY A 1 100 ? -15.522 -5.692 1.671 1.00 83.69 100 GLY A CA 1
ATOM 823 C C . GLY A 1 100 ? -14.191 -4.936 1.717 1.00 83.69 100 GLY A C 1
ATOM 824 O O . GLY A 1 100 ? -13.945 -4.222 2.689 1.00 83.69 100 GLY A O 1
ATOM 825 N N . THR A 1 101 ? -13.327 -5.093 0.709 1.00 90.38 101 THR A N 1
ATOM 826 C CA . THR A 1 101 ? -12.127 -4.264 0.558 1.00 90.38 101 THR A CA 1
ATOM 827 C C . THR A 1 101 ? -12.509 -2.792 0.453 1.00 90.38 101 THR A C 1
ATOM 829 O O . THR A 1 101 ? -13.333 -2.397 -0.367 1.00 90.38 101 THR A O 1
ATOM 832 N N . MET A 1 102 ? -11.905 -1.989 1.323 1.00 91.62 102 MET A N 1
ATOM 833 C CA . MET A 1 102 ? -12.109 -0.548 1.413 1.00 91.62 102 MET A CA 1
ATOM 834 C C . MET A 1 102 ? -11.190 0.203 0.446 1.00 91.62 102 MET A C 1
ATOM 836 O O . MET A 1 102 ? -11.599 1.187 -0.155 1.00 91.62 102 MET A O 1
ATOM 840 N N . ILE A 1 103 ? -9.947 -0.257 0.304 1.00 92.62 103 ILE A N 1
ATOM 841 C CA . ILE A 1 103 ? -8.966 0.275 -0.644 1.00 92.62 103 ILE A CA 1
ATOM 842 C C . ILE A 1 103 ? -8.063 -0.856 -1.118 1.00 92.62 103 ILE A C 1
ATOM 844 O O . ILE A 1 103 ? -7.741 -1.771 -0.357 1.00 92.62 103 ILE A O 1
ATOM 848 N N . SER A 1 104 ? -7.670 -0.790 -2.386 1.00 91.81 104 SER A N 1
ATOM 849 C CA . SER A 1 104 ? -6.813 -1.772 -3.029 1.00 91.81 104 SER A CA 1
ATOM 850 C C . SER A 1 104 ? -5.942 -1.103 -4.081 1.00 91.81 104 SER A C 1
ATOM 852 O O . SER A 1 104 ? -6.459 -0.332 -4.888 1.00 91.81 104 SER A O 1
ATOM 854 N N . GLY A 1 105 ? -4.664 -1.461 -4.144 1.00 90.19 105 GLY A N 1
ATOM 855 C CA . GLY A 1 105 ? -3.778 -1.002 -5.210 1.00 90.19 105 GLY A CA 1
ATOM 856 C C . GLY A 1 105 ? -2.718 -2.030 -5.600 1.00 90.19 105 GLY A C 1
ATOM 857 O O . GLY A 1 105 ? -2.442 -2.958 -4.834 1.00 90.19 105 GLY A O 1
ATOM 858 N N . PRO A 1 106 ? -2.152 -1.895 -6.812 1.00 89.06 106 PRO A N 1
ATOM 859 C CA . PRO A 1 106 ? -1.077 -2.758 -7.293 1.00 89.06 106 PRO A CA 1
ATOM 860 C C . PRO A 1 106 ? 0.157 -2.614 -6.406 1.00 89.06 106 PRO A C 1
ATOM 862 O O . PRO A 1 106 ? 0.541 -1.500 -6.062 1.00 89.06 106 PRO A O 1
ATOM 865 N N . VAL A 1 107 ? 0.830 -3.712 -6.080 1.00 89.00 107 VAL A N 1
ATOM 866 C CA . VAL A 1 107 ? 2.146 -3.619 -5.434 1.00 89.00 107 VAL A CA 1
ATOM 867 C C . VAL A 1 107 ? 3.055 -4.738 -5.919 1.00 89.00 107 VAL A C 1
ATOM 869 O O . VAL A 1 107 ? 2.614 -5.868 -6.155 1.00 89.00 107 VAL A O 1
ATOM 872 N N . LEU A 1 108 ? 4.348 -4.442 -6.032 1.00 82.56 108 LEU A N 1
ATOM 873 C CA . LEU A 1 108 ? 5.354 -5.467 -6.313 1.00 82.56 108 LEU A CA 1
ATOM 874 C C . LEU A 1 108 ? 5.735 -6.214 -5.038 1.00 82.56 108 LEU A C 1
ATOM 876 O O . LEU A 1 108 ? 5.859 -7.442 -5.047 1.00 82.56 108 LEU A O 1
ATOM 880 N N . HIS A 1 109 ? 5.893 -5.476 -3.935 1.00 86.25 109 HIS A N 1
ATOM 881 C CA . HIS A 1 109 ? 6.357 -6.021 -2.668 1.00 86.25 109 HIS A CA 1
ATOM 882 C C . HIS A 1 109 ? 5.423 -5.648 -1.511 1.00 86.25 109 HIS A C 1
ATOM 884 O O . HIS A 1 109 ? 5.635 -4.676 -0.792 1.00 86.25 109 HIS A O 1
ATOM 890 N N . GLY A 1 110 ? 4.388 -6.469 -1.296 1.00 89.12 110 GLY A N 1
ATOM 891 C CA . GLY A 1 110 ? 3.375 -6.214 -0.265 1.00 89.12 110 GLY A CA 1
ATOM 892 C C . GLY A 1 110 ? 3.926 -6.083 1.159 1.00 89.12 110 GLY A C 1
ATOM 893 O O . GLY A 1 110 ? 3.374 -5.318 1.943 1.00 89.12 110 GLY A O 1
ATOM 894 N N . ALA A 1 111 ? 5.031 -6.763 1.487 1.00 91.50 111 ALA A N 1
ATOM 895 C CA . ALA A 1 111 ? 5.670 -6.631 2.798 1.00 91.50 111 ALA A CA 1
ATOM 896 C C . ALA A 1 111 ? 6.274 -5.232 3.017 1.00 91.50 111 ALA A C 1
ATOM 898 O O . ALA A 1 111 ? 6.067 -4.651 4.076 1.00 91.50 111 ALA A O 1
ATOM 899 N N . ALA A 1 112 ? 6.919 -4.641 2.004 1.00 91.12 112 ALA A N 1
ATOM 900 C CA . ALA A 1 112 ? 7.462 -3.282 2.108 1.00 91.12 112 ALA A CA 1
ATOM 901 C C . ALA A 1 112 ? 6.343 -2.248 2.249 1.00 91.12 112 ALA A C 1
ATOM 903 O O . ALA A 1 112 ? 6.478 -1.290 3.004 1.00 91.12 112 ALA A O 1
ATOM 904 N N . VAL A 1 113 ? 5.219 -2.450 1.556 1.00 95.06 113 VAL A N 1
ATOM 905 C CA . VAL A 1 113 ? 4.046 -1.578 1.703 1.00 95.06 113 VAL A CA 1
ATOM 906 C C . VAL A 1 113 ? 3.458 -1.695 3.106 1.00 95.06 113 VAL A C 1
ATOM 908 O O . VAL A 1 113 ? 3.176 -0.677 3.732 1.00 95.06 113 VAL A O 1
ATOM 911 N N . LEU A 1 114 ? 3.344 -2.910 3.647 1.00 95.75 114 LEU A N 1
ATOM 912 C CA . LEU A 1 114 ? 2.906 -3.123 5.025 1.00 95.75 114 LEU A CA 1
ATOM 913 C C . LEU A 1 114 ? 3.836 -2.449 6.042 1.00 95.75 114 LEU A C 1
ATOM 915 O O . LEU A 1 114 ? 3.349 -1.840 6.989 1.00 95.75 114 LEU A O 1
ATOM 919 N N . GLU A 1 115 ? 5.154 -2.538 5.866 1.00 95.00 115 GLU A N 1
ATOM 920 C CA . GLU A 1 115 ? 6.128 -1.843 6.718 1.00 95.00 115 GLU A CA 1
ATOM 921 C C . GLU A 1 115 ? 5.931 -0.323 6.680 1.00 95.00 115 GLU A C 1
ATOM 923 O O . GLU A 1 115 ? 5.959 0.345 7.711 1.00 95.00 115 GLU A O 1
ATOM 928 N N . GLU A 1 116 ? 5.671 0.226 5.497 1.00 95.56 116 GLU A N 1
ATOM 929 C CA . GLU A 1 116 ? 5.451 1.654 5.266 1.00 95.56 116 GLU A CA 1
ATOM 930 C C . GLU A 1 116 ? 4.110 2.123 5.879 1.00 95.56 116 GLU A C 1
ATOM 932 O O . GLU A 1 116 ? 4.024 3.231 6.419 1.00 95.56 116 GLU A O 1
ATOM 937 N N . VAL A 1 117 ? 3.088 1.257 5.892 1.00 96.50 117 VAL A N 1
ATOM 938 C CA . VAL A 1 117 ? 1.831 1.449 6.642 1.00 96.50 117 VAL A CA 1
ATOM 939 C C . VAL A 1 117 ? 2.080 1.393 8.152 1.00 96.50 117 VAL A C 1
ATOM 941 O O . VAL A 1 117 ? 1.671 2.302 8.873 1.00 96.50 117 VAL A O 1
ATOM 944 N N . LYS A 1 118 ? 2.795 0.372 8.640 1.00 96.00 118 LYS A N 1
ATOM 945 C CA . LYS A 1 118 ? 3.155 0.215 10.060 1.00 96.00 118 LYS A CA 1
ATOM 946 C C . LYS A 1 118 ? 3.934 1.408 10.587 1.00 96.00 118 LYS A C 1
ATOM 948 O O . LYS A 1 118 ? 3.669 1.873 11.687 1.00 96.00 118 LYS A O 1
ATOM 953 N N . LYS A 1 119 ? 4.855 1.937 9.785 1.00 95.38 119 LYS A N 1
ATOM 954 C CA . LYS A 1 119 ? 5.627 3.134 10.115 1.00 95.38 119 LYS A CA 1
ATOM 955 C C . LYS A 1 119 ? 4.737 4.367 10.289 1.00 95.38 119 LYS A C 1
ATOM 957 O O . LYS A 1 119 ? 4.962 5.131 11.220 1.00 95.38 119 LYS A O 1
ATOM 962 N N . ARG A 1 120 ? 3.744 4.563 9.412 1.00 93.81 120 ARG A N 1
ATOM 963 C CA . ARG A 1 120 ? 2.804 5.702 9.476 1.00 93.81 120 ARG A CA 1
ATOM 964 C C . ARG A 1 120 ? 1.790 5.584 10.612 1.00 93.81 120 ARG A C 1
ATOM 966 O O . ARG A 1 120 ? 1.373 6.598 11.150 1.00 93.81 120 ARG A O 1
ATOM 973 N N . LEU A 1 121 ? 1.391 4.363 10.959 1.00 93.88 121 LEU A N 1
ATOM 974 C CA . LEU A 1 121 ? 0.402 4.069 12.002 1.00 93.88 121 LEU A CA 1
ATOM 975 C C . LEU A 1 121 ? 1.067 3.526 13.272 1.00 93.88 121 LEU A C 1
ATOM 977 O O . LEU A 1 121 ? 0.441 2.790 14.028 1.00 93.88 121 LEU A O 1
ATOM 981 N N . SER A 1 122 ? 2.344 3.822 13.499 1.00 94.19 122 SER A N 1
ATOM 982 C CA . SER A 1 122 ? 3.136 3.224 14.584 1.00 94.19 122 SER A CA 1
ATOM 983 C C . SER A 1 122 ? 2.569 3.533 15.970 1.00 94.19 122 SER A C 1
ATOM 985 O O . SER A 1 122 ? 2.673 2.718 16.883 1.00 94.19 122 SER A O 1
ATOM 987 N N . GLU A 1 123 ? 1.923 4.688 16.111 1.00 91.50 123 GLU A N 1
ATOM 988 C CA . GLU A 1 123 ? 1.293 5.134 17.351 1.00 91.50 123 GLU A CA 1
ATOM 989 C C . GLU A 1 123 ? -0.100 4.526 17.566 1.00 91.50 123 GLU A C 1
ATOM 991 O O . GLU A 1 123 ? -0.636 4.586 18.676 1.00 91.50 123 GLU A O 1
ATOM 996 N N . GLU A 1 124 ? -0.692 3.913 16.541 1.00 92.88 124 GLU A N 1
ATOM 997 C CA . GLU A 1 124 ? -2.052 3.385 16.584 1.00 92.88 124 GLU A CA 1
ATOM 998 C C . GLU A 1 124 ? -2.175 2.077 17.373 1.00 92.88 124 GLU A C 1
ATOM 1000 O O . GLU A 1 124 ? -1.198 1.422 17.741 1.00 92.88 124 GLU A O 1
ATOM 1005 N N . ASN A 1 125 ? -3.414 1.694 17.682 1.00 91.50 125 ASN A N 1
ATOM 1006 C CA . ASN A 1 125 ? -3.695 0.482 18.445 1.00 91.50 125 ASN A CA 1
ATOM 1007 C C . ASN A 1 125 ? -3.656 -0.775 17.559 1.00 91.50 125 ASN A C 1
ATOM 1009 O O . ASN A 1 125 ? -4.690 -1.215 17.046 1.00 91.50 125 ASN A O 1
ATOM 1013 N N . TRP A 1 126 ? -2.465 -1.350 17.390 1.00 95.38 126 TRP A N 1
ATOM 1014 C CA . TRP A 1 126 ? -2.255 -2.644 16.738 1.00 95.38 126 TRP A CA 1
ATOM 1015 C C . TRP A 1 126 ? -2.682 -3.792 17.655 1.00 95.38 126 TRP A C 1
ATOM 1017 O O . TRP A 1 126 ? -2.065 -4.04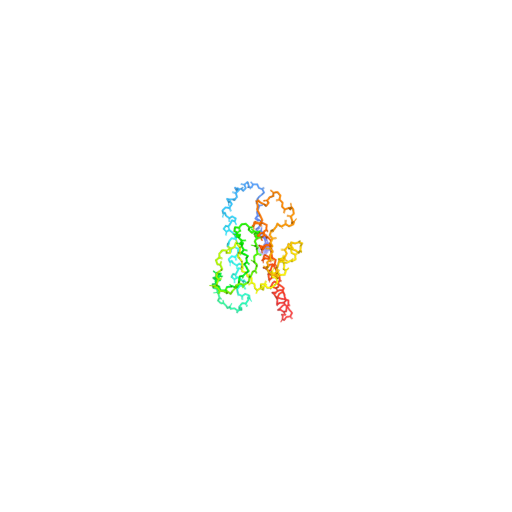0 18.687 1.00 95.38 126 TRP A O 1
ATOM 1027 N N . ILE A 1 127 ? -3.732 -4.512 17.261 1.00 95.00 127 ILE A N 1
ATOM 1028 C CA . ILE A 1 127 ? -4.234 -5.690 17.990 1.00 95.00 127 ILE A CA 1
ATOM 1029 C C . ILE A 1 127 ? -3.659 -7.002 17.443 1.00 95.00 127 ILE A C 1
ATOM 1031 O O . ILE A 1 127 ? -3.772 -8.049 18.074 1.00 95.00 127 ILE A O 1
ATOM 1035 N N . SER A 1 128 ? -3.056 -6.958 16.255 1.00 95.00 128 SER A N 1
ATOM 1036 C CA . SER A 1 128 ? -2.268 -8.046 15.675 1.00 95.00 128 SER A CA 1
ATOM 1037 C C . SER A 1 128 ? -1.262 -7.477 14.677 1.00 95.00 128 SER A C 1
ATOM 1039 O O . SER A 1 128 ? -1.252 -6.274 14.425 1.00 95.00 128 SER A O 1
ATOM 1041 N N . GLU A 1 129 ? -0.454 -8.341 14.059 1.00 93.50 129 GLU A N 1
ATOM 1042 C CA . GLU A 1 129 ? 0.557 -7.937 13.078 1.00 93.50 129 GLU A CA 1
ATOM 1043 C C . GLU A 1 129 ? -0.002 -7.060 11.947 1.00 93.50 129 GLU A C 1
ATOM 1045 O O . GLU A 1 129 ? 0.682 -6.149 11.488 1.00 93.50 129 GLU A O 1
ATOM 1050 N N . ASN A 1 130 ? -1.236 -7.319 11.511 1.00 96.00 130 ASN A N 1
ATOM 1051 C CA . ASN A 1 130 ? -1.828 -6.697 10.327 1.00 96.00 130 ASN A CA 1
ATOM 1052 C C . ASN A 1 130 ? -3.183 -6.050 10.614 1.00 96.00 130 ASN A C 1
ATOM 1054 O O . ASN A 1 130 ? -3.941 -5.782 9.682 1.00 96.00 130 ASN A O 1
ATOM 1058 N N . VAL A 1 131 ? -3.528 -5.851 11.889 1.00 96.12 131 VAL A N 1
ATOM 1059 C CA . VAL A 1 131 ? -4.836 -5.317 12.273 1.00 96.12 131 VAL A CA 1
ATOM 1060 C C . VAL A 1 131 ? -4.687 -4.232 13.320 1.00 96.12 131 VAL A C 1
ATOM 1062 O O . VAL A 1 131 ? -4.091 -4.454 14.375 1.00 96.12 131 VAL A O 1
ATOM 1065 N N . ILE A 1 132 ? -5.308 -3.090 13.044 1.00 95.06 132 ILE A N 1
ATOM 1066 C CA . ILE A 1 132 ? -5.496 -2.006 14.007 1.00 95.06 132 ILE A CA 1
ATOM 1067 C C . ILE A 1 132 ? -6.969 -1.876 14.384 1.00 95.06 132 ILE A C 1
ATOM 1069 O O . ILE A 1 132 ? -7.863 -2.274 13.632 1.00 95.06 132 ILE A O 1
ATOM 1073 N N . GLN A 1 133 ? -7.227 -1.280 15.541 1.00 93.56 133 GLN A N 1
ATOM 1074 C CA . GLN A 1 133 ? -8.573 -1.118 16.072 1.00 93.56 133 GLN A CA 1
ATOM 1075 C C . GLN A 1 133 ? -8.838 0.325 16.505 1.00 93.56 133 GLN A C 1
ATOM 1077 O O . GLN A 1 133 ? -7.983 0.975 17.097 1.00 93.56 133 GLN A O 1
ATOM 1082 N N . THR A 1 134 ? -10.056 0.810 16.259 1.00 89.19 134 THR A N 1
ATOM 1083 C CA . THR A 1 134 ? -10.534 2.096 16.797 1.00 89.19 134 THR A CA 1
ATOM 1084 C C . THR A 1 134 ? -10.708 2.059 18.333 1.00 89.19 134 THR A C 1
ATOM 1086 O O . THR A 1 134 ? -10.918 0.976 18.887 1.00 89.19 134 THR A O 1
ATOM 1089 N N . PRO A 1 135 ? -10.696 3.210 19.036 1.00 88.44 135 PRO A N 1
ATOM 1090 C CA . PRO A 1 135 ? -10.472 4.561 18.515 1.00 88.44 135 PRO A CA 1
ATOM 1091 C C . PRO A 1 135 ? -9.032 4.745 18.029 1.00 88.44 135 PRO A C 1
ATOM 1093 O O . PRO A 1 135 ? -8.097 4.252 18.654 1.00 88.44 135 PRO A O 1
ATOM 1096 N N . LEU A 1 136 ? -8.873 5.438 16.899 1.00 87.25 136 LEU A N 1
ATOM 1097 C CA . LEU A 1 136 ? -7.550 5.834 16.423 1.00 87.25 136 LEU A CA 1
ATOM 1098 C C . LEU A 1 136 ? -7.028 6.971 17.310 1.00 87.25 136 LEU A C 1
ATOM 1100 O O . LEU A 1 136 ? -7.808 7.822 17.746 1.00 87.25 136 LEU A O 1
ATOM 1104 N N . LYS A 1 137 ? -5.732 6.955 17.616 1.00 81.88 137 LYS A N 1
ATOM 1105 C CA . LYS A 1 137 ? -5.079 7.937 18.487 1.00 81.88 137 LYS A CA 1
ATOM 1106 C C . LYS A 1 137 ? -4.783 9.241 17.757 1.00 81.88 137 LYS A C 1
ATOM 1108 O O . LYS A 1 137 ? -4.804 10.293 18.396 1.00 81.88 137 LYS A O 1
ATOM 1113 N N . THR A 1 138 ? -4.528 9.183 16.449 1.00 70.19 138 THR A N 1
ATOM 1114 C CA . THR A 1 138 ? -4.243 10.373 15.641 1.00 70.19 138 THR A CA 1
ATOM 1115 C C . THR A 1 138 ? -5.421 11.351 15.695 1.00 70.19 138 THR A C 1
ATOM 1117 O O . THR A 1 138 ? -6.545 11.022 15.314 1.00 70.19 138 THR A O 1
ATOM 1120 N N . LYS A 1 139 ? -5.164 12.568 16.196 1.00 58.69 139 LYS A N 1
ATOM 1121 C CA . LYS A 1 139 ? -6.165 13.634 16.394 1.00 58.69 139 LYS A CA 1
ATOM 1122 C C . LYS A 1 139 ? -6.373 14.547 15.178 1.00 58.69 139 LYS A C 1
ATOM 1124 O O . LYS A 1 139 ? -7.143 15.499 15.271 1.00 58.69 139 LYS A O 1
ATOM 1129 N N . GLU A 1 140 ? -5.723 14.288 14.049 1.00 51.78 140 GLU A N 1
ATOM 1130 C CA . GLU A 1 140 ? -5.691 15.221 12.917 1.00 51.78 140 GLU A CA 1
ATOM 1131 C C . GLU A 1 140 ? -6.208 14.549 11.633 1.00 51.78 140 GLU A C 1
ATOM 1133 O O . GLU A 1 140 ? -5.821 13.432 11.315 1.00 51.78 140 GLU A O 1
ATOM 1138 N N . SER A 1 141 ? -7.113 15.139 10.853 1.00 41.66 141 SER A N 1
ATOM 1139 C CA . SER A 1 141 ? -7.437 16.557 10.705 1.00 41.66 141 SER A CA 1
ATOM 1140 C C . SER A 1 141 ? -8.951 16.801 10.681 1.00 41.66 141 SER A C 1
ATOM 1142 O O . SER A 1 141 ? -9.746 15.910 10.384 1.00 41.66 141 SER A O 1
ATOM 1144 N N . LYS A 1 142 ? -9.346 18.063 10.890 1.00 45.75 142 LYS A N 1
ATOM 1145 C CA . LYS A 1 142 ? -10.690 18.584 10.575 1.00 45.75 142 LYS A CA 1
ATOM 1146 C C . LYS A 1 142 ? -11.103 18.371 9.101 1.00 45.75 142 LYS A C 1
ATOM 1148 O O . LYS A 1 142 ? -12.246 18.647 8.757 1.00 45.75 142 LYS A O 1
ATOM 1153 N N . GLU A 1 143 ? -10.195 17.897 8.245 1.00 47.78 143 GLU A N 1
ATOM 1154 C CA . GLU A 1 143 ? -10.418 17.601 6.826 1.00 47.78 143 GLU A CA 1
ATOM 1155 C C . GLU A 1 143 ? -10.737 16.113 6.582 1.00 47.78 143 GLU A C 1
ATOM 1157 O O . GLU A 1 143 ? -11.357 15.788 5.569 1.00 47.78 143 GLU A O 1
ATOM 1162 N N . TYR A 1 144 ? -10.381 15.199 7.502 1.00 50.03 144 TYR A N 1
ATOM 1163 C CA . TYR A 1 144 ? -10.677 13.769 7.362 1.00 50.03 144 TYR A CA 1
ATOM 1164 C C . TYR A 1 144 ? -11.971 13.386 8.078 1.00 50.03 144 TYR A C 1
ATOM 1166 O O . TYR A 1 144 ? -11.977 12.976 9.234 1.00 50.03 144 TYR A O 1
ATOM 1174 N N . TYR A 1 145 ? -13.085 13.492 7.355 1.00 52.62 145 TYR A N 1
ATOM 1175 C CA . TYR A 1 145 ? -14.443 13.306 7.870 1.00 52.62 145 TYR A CA 1
ATOM 1176 C C . TYR A 1 145 ? -14.749 11.941 8.527 1.00 52.62 145 TYR A C 1
ATOM 1178 O O . TYR A 1 145 ? -15.803 11.836 9.138 1.00 52.62 145 TYR A O 1
ATOM 1186 N N . ASN A 1 146 ? -13.890 10.908 8.438 1.00 76.25 146 ASN A N 1
ATOM 1187 C CA . ASN A 1 146 ? -14.054 9.610 9.122 1.00 76.25 146 ASN A CA 1
ATOM 1188 C C . ASN A 1 146 ? -12.739 8.800 9.190 1.00 76.25 146 ASN A C 1
ATOM 1190 O O . ASN A 1 146 ? -11.877 8.930 8.319 1.00 76.25 146 ASN A O 1
ATOM 1194 N N . SER A 1 147 ? -12.621 7.886 10.168 1.00 84.81 147 SER A N 1
ATOM 1195 C CA . SER A 1 147 ? -11.465 6.979 10.325 1.00 84.81 147 SER A CA 1
ATOM 1196 C C . SER A 1 147 ? -11.167 6.135 9.076 1.00 84.81 147 SER A C 1
ATOM 1198 O O . SER A 1 147 ? -10.002 5.880 8.791 1.00 84.81 147 SER A O 1
ATOM 1200 N N . ASP A 1 148 ? -12.191 5.750 8.303 1.00 88.50 148 ASP A N 1
ATOM 1201 C CA . ASP A 1 148 ? -12.008 5.002 7.052 1.00 88.50 148 ASP A CA 1
ATOM 1202 C C . ASP A 1 148 ? -11.166 5.816 6.046 1.00 88.50 148 ASP A C 1
ATOM 1204 O O . ASP A 1 148 ? -10.239 5.281 5.444 1.00 88.50 148 ASP A O 1
ATOM 1208 N N . MET A 1 149 ? -11.417 7.125 5.917 1.00 88.25 149 MET A N 1
ATOM 1209 C CA . MET A 1 149 ? -10.699 7.992 4.973 1.00 88.25 149 MET A CA 1
ATOM 1210 C C . MET A 1 149 ? -9.244 8.225 5.389 1.00 88.25 149 MET A C 1
ATOM 1212 O O . MET A 1 149 ? -8.355 8.253 4.540 1.00 88.25 149 MET A O 1
ATOM 1216 N N . PHE A 1 150 ? -8.987 8.333 6.695 1.00 89.69 150 PHE A N 1
ATOM 1217 C CA . PHE A 1 150 ? -7.623 8.393 7.222 1.00 89.69 150 PHE A CA 1
ATOM 1218 C C . PHE A 1 150 ? -6.834 7.125 6.866 1.00 89.69 150 PHE A C 1
ATOM 1220 O O . PHE A 1 150 ? -5.733 7.213 6.323 1.00 89.69 150 PHE A O 1
ATOM 1227 N N . ILE A 1 151 ? -7.420 5.943 7.086 1.00 92.69 151 ILE A N 1
ATOM 1228 C CA . ILE A 1 151 ? -6.771 4.675 6.733 1.00 92.69 151 ILE A CA 1
ATOM 1229 C C . ILE A 1 151 ? -6.593 4.536 5.218 1.00 92.69 151 ILE A C 1
ATOM 1231 O O . ILE A 1 151 ? -5.525 4.117 4.778 1.00 92.69 151 ILE A O 1
ATOM 1235 N N . GLN A 1 152 ? -7.585 4.923 4.410 1.00 93.25 152 GLN A N 1
ATOM 1236 C CA . GLN A 1 152 ? -7.452 4.931 2.949 1.00 93.25 152 GLN A CA 1
ATOM 1237 C C . GLN A 1 152 ? -6.285 5.802 2.492 1.00 93.25 152 GLN A C 1
ATOM 1239 O O . GLN A 1 152 ? -5.472 5.347 1.691 1.00 93.25 152 GLN A O 1
ATOM 1244 N N . LYS A 1 153 ? -6.156 7.017 3.037 1.00 92.44 153 LYS A N 1
ATOM 1245 C CA . LYS A 1 153 ? -5.045 7.909 2.709 1.00 92.44 153 LYS A CA 1
ATOM 1246 C C . LYS A 1 153 ? -3.700 7.281 3.055 1.00 92.44 153 LYS A C 1
ATOM 1248 O O . LYS A 1 153 ? -2.818 7.224 2.207 1.00 92.44 153 LYS A O 1
ATOM 1253 N N . VAL A 1 154 ? -3.557 6.761 4.271 1.00 94.06 154 VAL A N 1
ATOM 1254 C CA . VAL A 1 154 ? -2.306 6.131 4.715 1.00 94.06 154 VAL A CA 1
ATOM 1255 C C . VAL A 1 154 ? -1.907 4.964 3.810 1.00 94.06 154 VAL A C 1
ATOM 1257 O O . VAL A 1 154 ? -0.733 4.824 3.469 1.00 94.06 154 VAL A O 1
ATOM 1260 N N . VAL A 1 155 ? -2.875 4.138 3.408 1.00 95.44 155 VAL A N 1
ATOM 1261 C CA . VAL A 1 155 ? -2.636 3.012 2.497 1.00 95.44 155 VAL A CA 1
ATOM 1262 C C . VAL A 1 155 ? -2.277 3.503 1.093 1.00 95.44 155 VAL A C 1
ATOM 1264 O O . VAL A 1 155 ? -1.328 2.982 0.512 1.00 95.44 155 VAL A O 1
ATOM 1267 N N . SER A 1 156 ? -2.975 4.516 0.570 1.00 94.88 156 SER A N 1
ATOM 1268 C CA . SER A 1 156 ? -2.662 5.131 -0.728 1.00 94.88 156 SER A CA 1
ATOM 1269 C C . SER A 1 156 ? -1.233 5.674 -0.751 1.00 94.88 156 SER A C 1
ATOM 1271 O O . SER A 1 156 ? -0.440 5.278 -1.599 1.00 94.88 156 SER A O 1
ATOM 1273 N N . ASP A 1 157 ? -0.862 6.478 0.248 1.00 94.75 157 ASP A N 1
ATOM 1274 C CA . ASP A 1 157 ? 0.470 7.080 0.351 1.00 94.75 157 ASP A CA 1
ATOM 1275 C C . ASP A 1 157 ? 1.577 6.013 0.444 1.00 94.75 157 ASP A C 1
ATOM 1277 O O . ASP A 1 157 ? 2.686 6.196 -0.071 1.00 94.75 157 ASP A O 1
ATOM 1281 N N . ALA A 1 158 ? 1.309 4.888 1.116 1.00 95.06 158 ALA A N 1
ATOM 1282 C CA . ALA A 1 158 ? 2.248 3.773 1.214 1.00 95.06 158 ALA A CA 1
ATOM 1283 C C . ALA A 1 158 ? 2.437 3.052 -0.134 1.00 95.06 158 ALA A C 1
ATOM 1285 O O . ALA A 1 158 ? 3.571 2.738 -0.502 1.00 95.06 158 ALA A O 1
ATOM 1286 N N . ILE A 1 159 ? 1.356 2.842 -0.889 1.00 94.00 159 ILE A N 1
ATOM 1287 C CA . ILE A 1 159 ? 1.399 2.262 -2.241 1.00 94.00 159 ILE A CA 1
ATOM 1288 C C . ILE A 1 159 ? 2.148 3.199 -3.199 1.00 94.00 159 ILE A C 1
ATOM 1290 O O . ILE A 1 159 ? 3.048 2.759 -3.915 1.00 94.00 159 ILE A O 1
ATOM 1294 N N . ASP A 1 160 ? 1.868 4.501 -3.152 1.00 91.94 160 ASP A N 1
ATOM 1295 C CA . ASP A 1 160 ? 2.549 5.504 -3.980 1.00 91.94 160 ASP A CA 1
ATOM 1296 C C . ASP A 1 160 ? 4.047 5.599 -3.659 1.00 91.94 160 ASP A C 1
ATOM 1298 O O . ASP A 1 160 ? 4.888 5.798 -4.546 1.00 91.94 160 ASP A O 1
ATOM 1302 N N . THR A 1 161 ? 4.411 5.400 -2.389 1.00 91.75 161 THR A N 1
ATOM 1303 C CA . THR A 1 161 ? 5.814 5.317 -1.965 1.00 91.75 161 THR A CA 1
ATOM 1304 C C . THR A 1 161 ? 6.518 4.124 -2.619 1.00 91.75 161 THR A C 1
ATOM 1306 O O . THR A 1 161 ? 7.646 4.279 -3.097 1.00 91.75 161 THR A O 1
ATOM 1309 N N . ASP A 1 162 ? 5.874 2.955 -2.683 1.00 87.94 162 ASP A N 1
ATOM 1310 C CA . ASP A 1 162 ? 6.409 1.764 -3.364 1.00 87.94 162 ASP A CA 1
ATOM 1311 C C . ASP A 1 162 ? 6.556 2.000 -4.873 1.00 87.94 162 ASP A C 1
ATOM 1313 O O . ASP A 1 162 ? 7.633 1.787 -5.436 1.00 87.94 162 ASP A O 1
ATOM 1317 N N . GLY A 1 163 ? 5.529 2.570 -5.514 1.00 85.56 163 GLY A N 1
ATOM 1318 C CA . GLY A 1 163 ? 5.573 2.945 -6.931 1.00 85.56 163 GLY A CA 1
ATOM 1319 C C . GLY A 1 163 ? 6.708 3.925 -7.245 1.00 85.56 163 GLY A C 1
ATOM 1320 O O . GLY A 1 163 ? 7.459 3.750 -8.208 1.00 85.56 163 GLY A O 1
ATOM 1321 N N . THR A 1 164 ? 6.919 4.915 -6.377 1.00 87.75 164 THR A N 1
ATOM 1322 C CA . THR A 1 164 ? 8.022 5.877 -6.503 1.00 87.75 164 THR A CA 1
ATOM 1323 C C . THR A 1 164 ? 9.388 5.204 -6.351 1.00 87.75 164 THR A C 1
ATOM 1325 O O . THR A 1 164 ? 10.327 5.535 -7.083 1.00 87.75 164 THR A O 1
ATOM 1328 N N . ARG A 1 165 ? 9.535 4.262 -5.408 1.00 86.06 165 ARG A N 1
ATOM 1329 C CA . ARG A 1 165 ? 10.778 3.491 -5.221 1.00 86.06 165 ARG A CA 1
ATOM 1330 C C . ARG A 1 165 ? 11.094 2.659 -6.460 1.00 86.06 165 ARG A C 1
ATOM 1332 O O . ARG A 1 165 ? 12.227 2.715 -6.941 1.00 86.06 165 ARG A O 1
ATOM 1339 N N . LEU A 1 166 ? 10.098 1.968 -7.013 1.00 84.56 166 LEU A N 1
ATOM 1340 C CA . LEU A 1 166 ? 10.239 1.202 -8.249 1.00 84.56 166 LEU A CA 1
ATOM 1341 C C . LEU A 1 166 ? 10.684 2.090 -9.411 1.00 84.56 166 LEU A C 1
ATOM 1343 O O . LEU A 1 166 ? 11.652 1.773 -10.100 1.00 84.56 166 LEU A O 1
ATOM 1347 N N . PHE A 1 167 ? 10.006 3.218 -9.612 1.00 84.19 167 PHE A N 1
ATOM 1348 C CA . PHE A 1 167 ? 10.338 4.140 -10.691 1.00 84.19 167 PHE A CA 1
ATOM 1349 C C . PHE A 1 167 ? 11.789 4.629 -10.591 1.00 84.19 167 PHE A C 1
ATOM 1351 O O . PHE A 1 167 ? 12.533 4.587 -11.571 1.00 84.19 167 PHE A O 1
ATOM 1358 N N . LYS A 1 168 ? 12.228 5.029 -9.390 1.00 87.00 168 LYS A N 1
ATOM 1359 C CA . LYS A 1 168 ? 13.618 5.445 -9.140 1.00 87.00 168 LYS A CA 1
ATOM 1360 C C . LYS A 1 168 ? 14.614 4.322 -9.425 1.00 87.00 168 LYS A C 1
ATOM 1362 O O . LYS A 1 168 ? 15.671 4.585 -9.996 1.00 87.00 168 LYS A O 1
ATOM 1367 N N . TYR A 1 169 ? 14.286 3.088 -9.051 1.00 86.50 169 TYR A N 1
ATOM 1368 C CA . TYR A 1 169 ? 15.124 1.925 -9.328 1.00 86.50 169 TYR A CA 1
ATOM 1369 C C . TYR A 1 169 ? 15.299 1.699 -10.836 1.00 86.50 169 TYR A C 1
ATOM 1371 O O . TYR A 1 169 ? 16.429 1.646 -11.322 1.00 86.50 169 TYR A O 1
ATOM 1379 N N . VAL A 1 170 ? 14.199 1.667 -11.592 1.00 83.56 170 VAL A N 1
ATOM 1380 C CA . VAL A 1 170 ? 14.227 1.498 -13.054 1.00 83.56 170 VAL A CA 1
ATOM 1381 C C . VAL A 1 170 ? 14.985 2.643 -13.734 1.00 83.56 170 VAL A C 1
ATOM 1383 O O . VAL A 1 170 ? 15.810 2.408 -14.618 1.00 83.56 170 VAL A O 1
ATOM 1386 N N . LEU A 1 171 ? 14.782 3.882 -13.280 1.00 84.94 171 LEU A N 1
ATOM 1387 C CA . LEU A 1 171 ? 15.509 5.045 -13.786 1.00 84.94 171 LEU A CA 1
ATOM 1388 C C . LEU A 1 171 ? 17.024 4.926 -13.560 1.00 84.94 171 LEU A C 1
ATOM 1390 O O . LEU A 1 171 ? 17.812 5.272 -14.443 1.00 84.94 171 LEU A O 1
ATOM 1394 N N . ASN A 1 172 ? 17.445 4.430 -12.396 1.00 89.06 172 ASN A N 1
ATOM 1395 C CA . ASN A 1 172 ? 18.859 4.217 -12.093 1.00 89.06 172 ASN A CA 1
ATOM 1396 C C . ASN A 1 172 ? 19.480 3.132 -12.983 1.00 89.06 172 ASN A C 1
ATOM 1398 O O . ASN A 1 172 ? 20.582 3.341 -13.493 1.00 89.06 172 ASN A O 1
ATOM 1402 N N . LEU A 1 173 ? 18.766 2.029 -13.235 1.00 84.81 173 LEU A N 1
ATOM 1403 C CA . LEU A 1 173 ? 19.205 0.994 -14.179 1.00 84.81 173 LEU A CA 1
ATOM 1404 C C . LEU A 1 173 ? 19.393 1.562 -15.590 1.00 84.81 173 LEU A C 1
ATOM 1406 O O . LEU A 1 173 ? 20.427 1.339 -16.219 1.00 84.81 173 LEU A O 1
ATOM 1410 N N . HIS A 1 174 ? 18.433 2.358 -16.063 1.00 81.69 174 HIS A N 1
ATOM 1411 C CA . HIS A 1 174 ? 18.526 2.995 -17.372 1.00 81.69 174 HIS A CA 1
ATOM 1412 C C . HIS A 1 174 ? 19.740 3.934 -17.471 1.00 81.69 174 HIS A C 1
ATOM 1414 O O . HIS A 1 174 ? 20.494 3.884 -18.444 1.00 81.69 174 HIS A O 1
ATOM 1420 N N . ARG A 1 175 ? 19.983 4.762 -16.447 1.00 84.31 175 ARG A N 1
ATOM 1421 C CA . ARG A 1 175 ? 21.154 5.654 -16.400 1.00 84.31 175 ARG A CA 1
ATOM 1422 C C . ARG A 1 175 ? 22.473 4.880 -16.442 1.00 84.31 175 ARG A C 1
ATOM 1424 O O . ARG A 1 175 ? 23.382 5.291 -17.161 1.00 84.31 175 ARG A O 1
ATOM 1431 N N . ALA A 1 176 ? 22.577 3.772 -15.707 1.00 83.31 176 ALA A N 1
ATOM 1432 C CA . ALA A 1 176 ? 23.764 2.919 -15.719 1.00 83.31 176 ALA A CA 1
ATOM 1433 C C . ALA A 1 176 ? 24.028 2.344 -17.120 1.00 83.31 176 ALA A C 1
ATOM 1435 O O . ALA A 1 176 ? 25.120 2.523 -17.659 1.00 83.31 176 ALA A O 1
ATOM 1436 N N . TYR A 1 177 ? 22.998 1.778 -17.755 1.00 81.44 177 TYR A N 1
ATOM 1437 C CA . TYR A 1 177 ? 23.066 1.259 -19.123 1.00 81.44 177 TYR A CA 1
ATOM 1438 C C . TYR A 1 177 ? 23.526 2.319 -20.138 1.00 81.44 177 TYR A C 1
ATOM 1440 O O . TYR A 1 177 ? 24.420 2.082 -20.954 1.00 81.44 177 TYR A O 1
ATOM 1448 N N . MET A 1 178 ? 22.959 3.527 -20.067 1.00 79.44 178 MET A N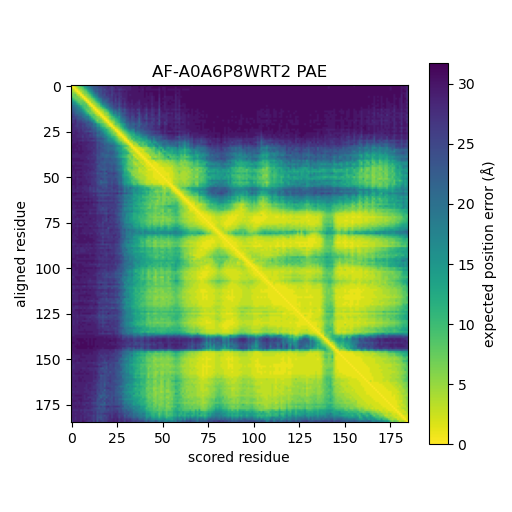 1
ATOM 1449 C CA . MET A 1 178 ? 23.339 4.627 -20.958 1.00 79.44 178 MET A CA 1
ATOM 1450 C C . MET A 1 178 ? 24.799 5.054 -20.770 1.00 79.44 178 MET A C 1
ATOM 1452 O O . MET A 1 178 ? 25.473 5.384 -21.747 1.00 79.44 178 MET A O 1
ATOM 1456 N N . ASN A 1 179 ? 25.304 5.035 -19.536 1.00 85.00 179 ASN A N 1
ATOM 1457 C CA . ASN A 1 179 ? 26.697 5.366 -19.245 1.00 85.00 179 ASN A CA 1
ATOM 1458 C C . ASN A 1 179 ? 27.667 4.290 -19.752 1.00 85.00 179 ASN A C 1
ATOM 1460 O O . ASN A 1 179 ? 28.716 4.629 -20.297 1.00 85.00 179 ASN A O 1
ATOM 1464 N N . GLU A 1 180 ? 27.321 3.009 -19.630 1.00 83.06 180 GLU A N 1
ATOM 1465 C CA . GLU A 1 180 ? 28.126 1.912 -20.178 1.00 83.06 180 GLU A CA 1
ATOM 1466 C C . GLU A 1 180 ? 28.212 1.969 -21.705 1.00 83.06 180 GLU A C 1
ATOM 1468 O O . GLU A 1 180 ? 29.300 1.858 -22.266 1.00 83.06 180 GLU A O 1
ATOM 1473 N N . ASN A 1 181 ? 27.097 2.229 -22.389 1.00 76.62 181 ASN A N 1
ATOM 1474 C CA . ASN A 1 181 ? 27.084 2.349 -23.847 1.00 76.62 181 ASN A CA 1
ATOM 1475 C C . ASN A 1 181 ? 27.875 3.552 -24.368 1.00 76.62 181 ASN A C 1
ATOM 1477 O O . ASN A 1 181 ? 28.435 3.482 -25.458 1.00 76.62 181 ASN A O 1
ATOM 1481 N N . LYS A 1 182 ? 27.952 4.643 -23.598 1.00 77.88 182 LYS A N 1
ATOM 1482 C CA . LYS A 1 182 ? 28.827 5.778 -23.924 1.00 77.88 182 LYS A CA 1
ATOM 1483 C C . LYS A 1 182 ? 30.310 5.441 -23.775 1.00 77.88 182 LYS A C 1
ATOM 1485 O O . LYS A 1 182 ? 31.102 5.995 -24.514 1.00 77.88 182 LYS A O 1
ATOM 1490 N N . ARG A 1 183 ? 30.680 4.552 -22.846 1.00 73.12 183 ARG A N 1
ATOM 1491 C CA . ARG A 1 183 ? 32.074 4.106 -22.640 1.00 73.12 183 ARG A CA 1
ATOM 1492 C C . ARG A 1 183 ? 32.552 3.085 -23.677 1.00 73.12 183 ARG A C 1
ATOM 1494 O O . ARG A 1 183 ? 33.749 2.867 -23.791 1.00 73.12 183 ARG A O 1
ATOM 1501 N N . ARG A 1 184 ? 31.623 2.414 -24.366 1.00 65.81 184 ARG A N 1
ATOM 1502 C CA . ARG A 1 184 ? 31.907 1.416 -25.415 1.00 65.81 184 ARG A CA 1
ATOM 1503 C C . ARG A 1 184 ? 31.996 2.015 -26.825 1.00 65.81 184 ARG A C 1
ATOM 1505 O O . ARG A 1 184 ? 32.314 1.279 -27.754 1.00 65.81 184 ARG A O 1
ATOM 1512 N N . LYS A 1 185 ? 31.655 3.295 -26.983 1.00 51.84 185 LYS A N 1
ATOM 1513 C CA . LYS A 1 185 ? 31.849 4.075 -28.210 1.00 51.84 185 LYS A CA 1
ATOM 1514 C C . LYS A 1 185 ? 33.138 4.871 -28.101 1.00 51.84 185 LYS A C 1
ATOM 1516 O O . LYS A 1 185 ? 33.771 5.047 -29.158 1.00 51.84 185 LYS A O 1
#

Secondary structure (DSSP, 8-state):
----------------------TT-------HHHHHHHHHHHHHHHHHHHHHHHH--SSPP-----TTTS-EEEEEEE--TTS--EEEEEEE-TT---TTEEEEEE-S-HHHHHHHHHHHTTTS-EEETTEEESSP-----TT--SHHHHHHHHHHHHHHHHHHHHHHHHHHHHHHHHHHHHHT-

Mean predicted aligned error: 14.3 Å

Foldseek 3Di:
DDDDDDDPPPPPPPPPPPPPDDPDDPPDPPDVVVVVVVVVVVVLVVVQVLQCVVVVDPDGDPPDPDQLQFKKWFWAWDDDPPFWIKIFIDIGHRNDDDPRTLDMDGAPDNVQLLVQLCVVQVVFADPDSGMTTDPGPDPDDPPQPDPSSVSNVSSVVSRVVRVVVVVVVSVVVVVVVVVVVVVVD

pLDDT: mean 76.0, std 18.32, range [33.72, 96.5]

Radius of gyration: 28.65 Å; Cα contacts (8 Å, |Δi|>4): 166; chains: 1; bounding box: 61×59×95 Å

Solvent-accessible surface area (backbone atoms only — not comparable to full-atom values): 11429 Å² total; per-residue (Å²): 138,90,86,79,92,78,84,82,78,78,76,77,77,75,80,79,72,84,80,85,78,77,96,81,69,86,70,74,78,74,56,69,67,60,57,54,52,49,52,51,50,53,51,50,54,48,52,46,51,49,49,37,68,76,66,70,47,95,63,87,68,84,86,73,91,54,76,47,75,41,31,32,35,36,35,29,65,46,75,54,90,99,47,68,41,34,39,40,53,49,67,40,58,47,72,58,81,66,90,65,57,71,42,73,45,74,41,93,54,50,67,62,35,49,50,47,34,47,65,76,48,60,86,40,47,65,81,48,100,48,30,35,38,51,78,68,68,78,88,77,52,102,80,50,93,42,72,69,56,50,52,44,48,49,51,49,55,21,42,52,50,50,53,50,52,51,52,54,50,55,51,50,54,51,53,51,54,55,52,53,57,60,73,75,106

Sequence (185 aa):
MDKLTTEDNTTVSKIKVLAIGDPDEDLPKEPETSKYLYQQNLQADFRKHLGYLLLGTRSPIEVVEDWNTVRRFEAKSVKEDKKPRQYSFYFTKPGKWVPGTMISGPVLHGAAVLEEVKKRLSEENWISENVIQTPLKTKESKEYYNSDMFIQKVVSDAIDTDGTRLFKYVLNLHRAYMNENKRRK

Organism: Drosophila albomicans (NCBI:txid7291)